Protein AF-A0A815CES8-F1 (afdb_monomer_lite)

Organism: Adineta ricciae (NCBI:txid249248)

Radius of gyration: 23.97 Å; chains: 1; bounding box: 78×48×64 Å

Secondary structure (DSSP, 8-state):
-HHHHHHHHHHHHHHHHHH------EE-HHHHHT-GGGTEEEETTEEEE-TT----TT-SHHHHHTTTEE-HHHHHHH---TTHIIIIITTTTEEEEE---TTS---------------------HHHHHHHHHHHHHHHSTT---HHHHHHHHTT-EEEEEEEETT-HHHHHHHHHHHHHHHHHHHHHHHTT----EEEEEEEES-S--HHHHHHHHHHHHHHHHHHHHHTTPPPPTTSBS-TTSTTB-EEETTEEEEEEEE-TT-SSGGG--SSEEEEEEETHHHHHHHHTT-HHHHHHHHHHHHHHHHSS--TT----TT---GGGSS-PPPPTT---------

Structure (mmCIF, N/CA/C/O backbone):
data_AF-A0A815CES8-F1
#
_entry.id   AF-A0A815CES8-F1
#
loop_
_atom_site.group_PDB
_atom_site.id
_atom_site.type_symbol
_atom_site.label_atom_id
_atom_site.label_alt_id
_atom_site.label_comp_id
_atom_site.label_asym_id
_atom_site.label_entity_id
_atom_site.label_seq_id
_atom_site.pdbx_PDB_ins_code
_atom_site.Cartn_x
_atom_site.Cartn_y
_atom_site.Cartn_z
_atom_site.occupancy
_atom_site.B_iso_or_equiv
_atom_site.auth_seq_id
_atom_site.auth_comp_id
_atom_site.auth_asym_id
_atom_site.auth_atom_id
_atom_site.pdbx_PDB_model_num
ATOM 1 N N . MET A 1 1 ? -53.636 22.481 42.534 1.00 52.25 1 MET A N 1
ATOM 2 C CA . MET A 1 1 ? -52.230 22.950 42.429 1.00 52.25 1 MET A CA 1
ATOM 3 C C . MET A 1 1 ? -51.182 21.876 42.734 1.00 52.25 1 MET A C 1
ATOM 5 O O . MET A 1 1 ? -50.106 21.938 42.162 1.00 52.25 1 MET A O 1
ATOM 9 N N . THR A 1 2 ? -51.460 20.871 43.569 1.00 53.81 2 THR A N 1
ATOM 10 C CA . THR A 1 2 ? -50.477 19.854 43.998 1.00 53.81 2 THR A CA 1
ATOM 11 C C . THR A 1 2 ? -50.085 18.833 42.917 1.00 53.81 2 THR A C 1
ATOM 13 O O . THR A 1 2 ? -48.920 18.463 42.830 1.00 53.81 2 THR A O 1
ATOM 16 N N . SER A 1 3 ? -51.004 18.423 42.036 1.00 58.09 3 SER A N 1
ATOM 17 C CA . SER A 1 3 ? -50.731 17.386 41.018 1.00 58.09 3 SER A CA 1
ATOM 18 C C . SER A 1 3 ? -49.809 17.858 39.873 1.00 58.09 3 SER A C 1
ATOM 20 O O . SER A 1 3 ? -48.927 17.119 39.436 1.00 58.09 3 SER A O 1
ATOM 22 N N . LEU A 1 4 ? -49.919 19.128 39.455 1.00 56.34 4 LEU A N 1
ATOM 23 C CA . LEU A 1 4 ? -49.049 19.715 38.422 1.00 56.34 4 LEU A CA 1
ATOM 24 C C . LEU A 1 4 ? -47.596 19.872 38.907 1.00 56.34 4 LEU A C 1
ATOM 26 O O . LEU A 1 4 ? -46.661 19.670 38.138 1.00 56.34 4 LEU A O 1
ATOM 30 N N . ILE A 1 5 ? -47.409 20.178 40.196 1.00 69.19 5 ILE A N 1
ATOM 31 C CA . ILE A 1 5 ? -46.088 20.313 40.826 1.00 69.19 5 ILE A CA 1
ATOM 32 C C . ILE A 1 5 ? -45.391 18.948 40.908 1.00 69.19 5 ILE A C 1
ATOM 34 O O . ILE A 1 5 ? -44.203 18.853 40.610 1.00 69.19 5 ILE A O 1
ATOM 38 N N . PHE A 1 6 ? -46.118 17.871 41.224 1.00 70.75 6 PHE A N 1
ATOM 39 C CA . PHE A 1 6 ? -45.561 16.513 41.218 1.00 70.75 6 PHE A CA 1
ATOM 40 C C . PHE A 1 6 ? -45.143 16.049 39.818 1.00 70.75 6 PHE A C 1
ATOM 42 O O . PHE A 1 6 ? -44.076 15.448 39.671 1.00 70.75 6 PHE A O 1
ATOM 49 N N . LEU A 1 7 ? -45.932 16.363 38.783 1.00 67.38 7 LEU A N 1
ATOM 50 C CA . LEU A 1 7 ? -45.568 16.047 37.400 1.00 67.38 7 LEU A CA 1
ATOM 51 C C . LEU A 1 7 ? -44.341 16.844 36.942 1.00 67.38 7 LEU A C 1
ATOM 53 O O . LEU A 1 7 ? -43.455 16.274 36.311 1.00 67.38 7 LEU A O 1
ATOM 57 N N . LEU A 1 8 ? -44.253 18.126 37.313 1.00 67.81 8 LEU A N 1
ATOM 58 C CA . LEU A 1 8 ? -43.116 18.988 36.993 1.00 67.81 8 LEU A CA 1
ATOM 59 C C . LEU A 1 8 ? -41.842 18.540 37.724 1.00 67.81 8 LEU A C 1
ATOM 61 O O . LEU A 1 8 ? -40.790 18.460 37.107 1.00 67.81 8 LEU A O 1
ATOM 65 N N . ILE A 1 9 ? -41.929 18.165 39.006 1.00 72.12 9 ILE A N 1
ATOM 66 C CA . ILE A 1 9 ? -40.800 17.617 39.777 1.00 72.12 9 ILE A CA 1
ATOM 67 C C . ILE A 1 9 ? -40.369 16.255 39.225 1.00 72.12 9 ILE A C 1
ATOM 69 O O . ILE A 1 9 ? -39.176 15.975 39.174 1.00 72.12 9 ILE A O 1
ATOM 73 N N . SER A 1 10 ? -41.308 15.412 38.788 1.00 69.50 10 SER A N 1
ATOM 74 C CA . SER A 1 10 ? -41.003 14.132 38.141 1.00 69.50 10 SER A CA 1
ATOM 75 C C . SER A 1 10 ? -40.330 14.338 36.783 1.00 69.50 10 SER A C 1
ATOM 77 O O . SER A 1 10 ? -39.302 13.720 36.517 1.00 69.50 10 SER A O 1
ATOM 79 N N . LEU A 1 11 ? -40.824 15.273 35.960 1.00 65.31 11 LEU A N 1
ATOM 80 C CA . LEU A 1 11 ? -40.187 15.649 34.697 1.00 65.31 11 LEU A CA 1
ATOM 81 C C . LEU A 1 11 ? -38.812 16.271 34.922 1.00 65.31 11 LEU A C 1
ATOM 83 O O . LEU A 1 11 ? -37.890 15.901 34.213 1.00 65.31 11 LEU A O 1
ATOM 87 N N . ILE A 1 12 ? -38.649 17.149 35.915 1.00 68.38 12 ILE A N 1
ATOM 88 C CA . ILE A 1 12 ? -37.364 17.757 36.281 1.00 68.38 12 ILE A CA 1
ATOM 89 C C . ILE A 1 12 ? -36.415 16.696 36.833 1.00 68.38 12 ILE A C 1
ATOM 91 O O . ILE A 1 12 ? -35.261 16.693 36.445 1.00 68.38 12 ILE A O 1
ATOM 95 N N . LYS A 1 13 ? -36.861 15.739 37.656 1.00 62.00 13 LYS A N 1
ATOM 96 C CA . LYS A 1 13 ? -36.031 14.601 38.089 1.00 62.00 13 LYS A CA 1
ATOM 97 C C . LYS A 1 13 ? -35.653 13.697 36.920 1.00 62.00 13 LYS A C 1
ATOM 99 O O . LYS A 1 13 ? -34.528 13.216 36.879 1.00 62.00 13 LYS A O 1
ATOM 104 N N . ARG A 1 14 ? -36.547 13.496 35.949 1.00 53.41 14 ARG A N 1
ATOM 105 C CA . ARG A 1 14 ? -36.292 12.693 34.745 1.00 53.41 14 ARG A CA 1
ATOM 106 C C . ARG A 1 14 ? -35.339 13.413 33.784 1.00 53.41 14 ARG A C 1
ATOM 108 O O . ARG A 1 14 ? -34.382 12.795 33.332 1.00 53.41 14 ARG A O 1
ATOM 115 N N . LEU A 1 15 ? -35.511 14.718 33.576 1.00 49.56 15 LEU A N 1
ATOM 116 C CA . LEU A 1 15 ? -34.594 15.596 32.841 1.00 49.56 15 LEU A CA 1
ATOM 117 C C . LEU A 1 15 ? -33.244 15.719 33.548 1.00 49.56 15 LEU A C 1
ATOM 119 O O . LEU A 1 15 ? -32.225 15.557 32.899 1.00 49.56 15 LEU A O 1
ATOM 123 N N . LEU A 1 16 ? -33.203 15.903 34.868 1.00 47.56 16 LEU A N 1
ATOM 124 C CA . LEU A 1 16 ? -31.967 15.913 35.653 1.00 47.56 16 LEU A CA 1
ATOM 125 C C . LEU A 1 16 ? -31.290 14.539 35.640 1.00 47.56 16 LEU A C 1
ATOM 127 O O . LEU A 1 16 ? -30.077 14.498 35.519 1.00 47.56 16 LEU A O 1
ATOM 131 N N . SER A 1 17 ? -32.032 13.424 35.647 1.00 45.72 17 SER A N 1
ATOM 132 C CA . SER A 1 17 ? -31.463 12.074 35.478 1.00 45.72 17 SER A CA 1
ATOM 133 C C . SER A 1 17 ? -30.914 11.826 34.065 1.00 45.72 17 SER A C 1
ATOM 135 O O . SER A 1 17 ? -29.932 11.106 33.905 1.00 45.72 17 SER A O 1
ATOM 137 N N . GLN A 1 18 ? -31.494 12.468 33.043 1.00 42.81 18 GLN A N 1
ATOM 138 C CA . GLN A 1 18 ? -30.987 12.457 31.666 1.00 42.81 18 GLN A CA 1
ATOM 139 C C . GLN A 1 18 ? -29.822 13.442 31.456 1.00 42.81 18 GLN A C 1
ATOM 141 O O . GLN A 1 18 ? -28.961 13.197 30.617 1.00 42.81 18 GLN A O 1
ATOM 146 N N . ILE A 1 19 ? -29.754 14.526 32.235 1.00 44.00 19 ILE A N 1
ATOM 147 C CA . ILE A 1 19 ? -28.702 15.555 32.185 1.00 44.00 19 ILE A CA 1
ATOM 148 C C . ILE A 1 19 ? -27.513 15.193 33.104 1.00 44.00 19 ILE A C 1
ATOM 150 O O . ILE A 1 19 ? -26.389 15.629 32.850 1.00 44.00 19 ILE A O 1
ATOM 154 N N . SER A 1 20 ? -27.707 14.346 34.125 1.00 41.19 20 SER A N 1
ATOM 155 C CA . SER A 1 20 ? -26.682 13.973 35.113 1.00 41.19 20 SER A CA 1
ATOM 156 C C . SER A 1 20 ? -26.021 12.610 34.891 1.00 41.19 20 SER A C 1
ATOM 158 O O . SER A 1 20 ? -25.268 12.170 35.760 1.00 41.19 20 SER A O 1
ATOM 160 N N . PHE A 1 21 ? -26.193 11.951 33.742 1.00 43.22 21 PHE A N 1
ATOM 161 C CA . PHE A 1 21 ? -25.359 10.792 33.388 1.00 43.22 21 PHE A CA 1
ATOM 162 C C . PHE A 1 21 ? -23.963 11.237 32.905 1.00 43.22 21 PHE A C 1
ATOM 164 O O . PHE A 1 21 ? -23.452 10.813 31.875 1.00 43.22 21 PHE A O 1
ATOM 171 N N . ARG A 1 22 ? -23.318 12.141 33.650 1.00 49.75 22 ARG A N 1
ATOM 172 C CA . ARG A 1 22 ? -21.875 12.379 33.564 1.00 49.75 22 ARG A CA 1
ATOM 173 C C . ARG A 1 22 ? -21.231 11.490 34.614 1.00 49.75 22 ARG A C 1
ATOM 175 O O . ARG A 1 22 ? -20.990 11.931 35.731 1.00 49.75 22 ARG A O 1
ATOM 182 N N . SER A 1 23 ? -21.007 10.225 34.268 1.00 52.31 23 SER A N 1
ATOM 183 C CA . SER A 1 23 ? -20.333 9.289 35.166 1.00 52.31 23 SER A CA 1
ATOM 184 C C . SER A 1 23 ? -18.972 9.850 35.598 1.00 52.31 23 SER A C 1
ATOM 186 O O . SER A 1 23 ? -18.088 10.086 34.773 1.00 52.31 23 SER A O 1
ATOM 188 N N . THR A 1 24 ? -18.823 10.079 36.902 1.00 62.47 24 THR A N 1
ATOM 189 C CA . THR A 1 24 ? -17.591 10.502 37.586 1.00 62.47 24 THR A CA 1
ATOM 190 C C . THR A 1 24 ? -16.732 9.316 38.021 1.00 62.47 24 THR A C 1
ATOM 192 O O . THR A 1 24 ? -15.752 9.493 38.744 1.00 62.47 24 THR A O 1
ATOM 195 N N . ARG A 1 25 ? -17.092 8.095 37.606 1.00 84.31 25 ARG A N 1
ATOM 196 C CA . ARG A 1 25 ? -16.395 6.878 38.013 1.00 84.31 25 ARG A CA 1
ATOM 197 C C . ARG A 1 25 ? -14.951 6.903 37.522 1.00 84.31 25 ARG A C 1
ATOM 199 O O . ARG A 1 25 ? -14.690 7.146 36.345 1.00 84.31 25 ARG A O 1
ATOM 206 N N . ILE A 1 26 ? -14.032 6.634 38.441 1.00 84.69 26 ILE A N 1
ATOM 207 C CA . ILE A 1 26 ? -12.613 6.471 38.147 1.00 84.69 26 ILE A CA 1
ATOM 208 C C . ILE A 1 26 ? -12.326 4.972 38.038 1.00 84.69 26 ILE A C 1
ATOM 210 O O . ILE A 1 26 ? -12.717 4.209 38.919 1.00 84.69 26 ILE A O 1
ATOM 214 N N . PHE A 1 27 ? -11.657 4.572 36.964 1.00 83.75 27 PHE A N 1
ATOM 215 C CA . PHE A 1 27 ? -11.254 3.203 36.667 1.00 83.75 27 PHE A CA 1
ATOM 216 C C . PHE A 1 27 ? -9.736 3.058 36.724 1.00 83.75 27 PHE A C 1
ATOM 218 O O . PHE A 1 27 ? -8.994 4.011 36.464 1.00 83.75 27 PHE A O 1
ATOM 225 N N . THR A 1 28 ? -9.257 1.854 37.012 1.00 80.06 28 THR A N 1
ATOM 226 C CA . THR A 1 28 ? -7.853 1.497 36.757 1.00 80.06 28 THR A CA 1
ATOM 227 C C . THR A 1 28 ? -7.679 0.980 35.326 1.00 80.06 28 THR A C 1
ATOM 229 O O . THR A 1 28 ? -8.641 0.556 34.684 1.00 80.06 28 THR A O 1
ATOM 232 N N . ILE A 1 29 ? -6.445 1.002 34.810 1.00 73.31 29 ILE A N 1
ATOM 233 C CA . ILE A 1 29 ? -6.144 0.415 33.493 1.00 73.31 29 ILE A CA 1
ATOM 234 C C . ILE A 1 29 ? -6.466 -1.088 33.504 1.00 73.31 29 ILE A C 1
ATOM 236 O O . ILE A 1 29 ? -7.121 -1.573 32.585 1.00 73.31 29 ILE A O 1
ATOM 240 N N . ASP A 1 30 ? -6.116 -1.798 34.580 1.00 74.69 30 ASP A N 1
ATOM 241 C CA . ASP A 1 30 ? -6.385 -3.235 34.723 1.00 74.69 30 ASP A CA 1
ATOM 242 C C . ASP A 1 30 ? -7.881 -3.568 34.700 1.00 74.69 30 ASP A C 1
ATOM 244 O O . ASP A 1 30 ? -8.289 -4.584 34.135 1.00 74.69 30 ASP A O 1
ATOM 248 N N . GLU A 1 31 ? -8.719 -2.718 35.299 1.00 80.81 31 GLU A N 1
ATOM 249 C CA . GLU A 1 31 ? -10.174 -2.877 35.249 1.00 80.81 31 GLU A CA 1
ATOM 250 C C . GLU A 1 31 ? -10.700 -2.794 33.820 1.00 80.81 31 GLU A C 1
ATOM 252 O O . GLU A 1 31 ? -11.536 -3.612 33.439 1.00 80.81 31 GLU A O 1
ATOM 257 N N . VAL A 1 32 ? -10.204 -1.844 33.023 1.00 81.19 32 VAL A N 1
ATOM 258 C CA . VAL A 1 32 ? -10.606 -1.707 31.619 1.00 81.19 32 VAL A CA 1
ATOM 259 C C . VAL A 1 32 ? -10.050 -2.860 30.781 1.00 81.19 32 VAL A C 1
ATOM 261 O O . VAL A 1 32 ? -10.787 -3.450 29.995 1.00 81.19 32 VAL A O 1
ATOM 264 N N . MET A 1 33 ? -8.801 -3.273 31.005 1.00 76.25 33 MET A N 1
ATOM 265 C CA . MET A 1 33 ? -8.178 -4.401 30.299 1.00 76.25 33 MET A CA 1
ATOM 266 C C . MET A 1 33 ? -8.901 -5.734 30.515 1.00 76.25 33 MET A C 1
ATOM 268 O O . MET A 1 33 ? -8.923 -6.573 29.614 1.00 76.25 33 MET A O 1
ATOM 272 N N . LYS A 1 34 ? -9.523 -5.940 31.682 1.00 82.25 34 LYS A N 1
ATOM 273 C CA . LYS A 1 34 ? -10.330 -7.137 31.978 1.00 82.25 34 LYS A CA 1
ATOM 274 C C . LYS A 1 34 ? -11.689 -7.148 31.263 1.00 82.25 34 LYS A C 1
ATOM 276 O O . LYS A 1 34 ? -12.357 -8.177 31.254 1.00 82.25 34 LYS A O 1
ATOM 281 N N . ARG A 1 35 ? -12.098 -6.038 30.639 1.00 78.44 35 ARG A N 1
ATOM 282 C CA . ARG A 1 35 ? -13.421 -5.833 30.018 1.00 78.44 35 ARG A CA 1
ATOM 283 C C . ARG A 1 35 ? -13.410 -6.018 28.497 1.00 78.44 35 ARG A C 1
ATOM 285 O O . ARG A 1 35 ? -14.143 -5.341 27.780 1.00 78.44 35 ARG A O 1
ATOM 292 N N . LYS A 1 36 ? -12.609 -6.963 27.990 1.00 64.88 36 LYS A N 1
ATOM 293 C CA . LYS A 1 36 ? -12.456 -7.212 26.542 1.00 64.88 36 LYS A CA 1
ATOM 294 C C . LYS A 1 36 ? -13.789 -7.489 25.832 1.00 64.88 36 LYS A C 1
ATOM 296 O O . LYS A 1 36 ? -14.007 -6.969 24.746 1.00 64.88 36 LYS A O 1
ATOM 301 N N . ASN A 1 37 ? -14.729 -8.179 26.476 1.00 71.88 37 ASN A N 1
ATOM 302 C CA . ASN A 1 37 ? -16.021 -8.520 25.860 1.00 71.88 37 ASN A CA 1
ATOM 303 C C . ASN A 1 37 ? -17.073 -7.399 25.930 1.00 71.88 37 ASN A C 1
ATOM 305 O O . ASN A 1 37 ? -18.098 -7.482 25.261 1.00 71.88 37 ASN A O 1
ATOM 309 N N . ASP A 1 38 ? -16.820 -6.333 26.693 1.00 79.69 38 ASP A N 1
ATOM 310 C CA . ASP A 1 38 ? -17.808 -5.276 26.937 1.00 79.69 38 ASP A CA 1
ATOM 311 C C . ASP A 1 38 ? -17.630 -4.074 25.979 1.00 79.69 38 ASP A C 1
ATOM 313 O O . ASP A 1 38 ? -18.324 -3.064 26.106 1.00 79.69 38 ASP A O 1
ATOM 317 N N . ARG A 1 39 ? -16.704 -4.170 25.005 1.00 86.62 39 ARG A N 1
ATOM 318 C CA . ARG A 1 39 ? -16.284 -3.091 24.081 1.00 86.62 39 ARG A CA 1
ATOM 319 C C . ARG A 1 39 ? -15.895 -1.804 24.816 1.00 86.62 39 ARG A C 1
ATOM 321 O O . ARG A 1 39 ? -16.358 -0.711 24.471 1.00 86.62 39 ARG A O 1
ATOM 328 N N . TRP A 1 40 ? -15.087 -1.938 25.868 1.00 90.44 40 TRP A N 1
ATOM 329 C CA . TRP A 1 40 ? -14.582 -0.791 26.619 1.00 90.44 40 TRP A CA 1
ATOM 330 C C . TRP A 1 40 ? -13.295 -0.272 25.998 1.00 90.44 40 TRP A C 1
ATOM 332 O O . TRP A 1 40 ? -12.395 -1.050 25.718 1.00 90.44 40 TRP A O 1
ATOM 342 N N . VAL A 1 41 ? -13.175 1.035 25.801 1.00 88.50 41 VAL A N 1
ATOM 343 C CA . VAL A 1 41 ? -11.961 1.650 25.239 1.00 88.50 41 VAL A CA 1
ATOM 344 C C . VAL A 1 41 ? -11.602 2.914 26.006 1.00 88.50 41 VAL A C 1
ATOM 346 O O . VAL A 1 41 ? -12.484 3.562 26.574 1.00 88.50 41 VAL A O 1
ATOM 349 N N . ILE A 1 42 ? -10.316 3.264 26.015 1.00 84.62 42 ILE A N 1
ATOM 350 C CA . ILE A 1 42 ? -9.826 4.526 26.582 1.00 84.62 42 ILE A CA 1
ATOM 351 C C . ILE A 1 42 ? -9.465 5.469 25.430 1.00 84.62 42 ILE A C 1
ATOM 353 O O . ILE A 1 42 ? -8.744 5.070 24.514 1.00 84.62 42 ILE A O 1
ATOM 357 N N . ILE A 1 43 ? -9.986 6.699 25.467 1.00 80.75 43 ILE A N 1
ATOM 358 C CA . ILE A 1 43 ? -9.635 7.801 24.553 1.00 80.75 43 ILE A CA 1
ATOM 359 C C . ILE A 1 43 ? -9.514 9.070 25.403 1.00 80.75 43 ILE A C 1
ATOM 361 O O . ILE A 1 43 ? -10.469 9.419 26.096 1.00 80.75 43 ILE A O 1
ATOM 365 N N . ASP A 1 44 ? -8.364 9.744 25.375 1.00 77.56 44 ASP A N 1
ATOM 366 C CA . ASP A 1 44 ? -8.079 10.938 26.198 1.00 77.56 44 ASP A CA 1
ATOM 367 C C . ASP A 1 44 ? -8.376 10.738 27.688 1.00 77.56 44 ASP A C 1
ATOM 369 O O . ASP A 1 44 ? -8.968 11.585 28.361 1.00 77.56 44 ASP A O 1
ATOM 373 N N . ASP A 1 45 ? -7.996 9.574 28.211 1.00 81.69 45 ASP A N 1
ATOM 374 C CA . ASP A 1 45 ? -8.186 9.176 29.610 1.00 81.69 45 ASP A CA 1
ATOM 375 C C . ASP A 1 45 ? -9.645 8.957 30.019 1.00 81.69 45 ASP A C 1
ATOM 377 O O . ASP A 1 45 ? -9.909 8.550 31.151 1.00 81.69 45 ASP A O 1
ATOM 381 N N . ASP A 1 46 ? -10.596 9.189 29.122 1.00 85.94 46 ASP A N 1
ATOM 382 C CA . ASP A 1 46 ? -11.994 8.849 29.307 1.00 85.94 46 ASP A CA 1
ATOM 383 C C . ASP A 1 46 ? -12.235 7.392 28.899 1.00 85.94 46 ASP A C 1
ATOM 385 O O . ASP A 1 46 ? -11.697 6.897 27.909 1.00 85.94 46 ASP A O 1
ATOM 389 N N . VAL A 1 47 ? -13.059 6.696 29.679 1.00 87.69 47 VAL A N 1
ATOM 390 C CA . VAL A 1 47 ? -13.461 5.311 29.423 1.00 87.69 47 VAL A CA 1
ATOM 391 C C . VAL A 1 47 ? -14.830 5.321 28.758 1.00 87.69 47 VAL A C 1
ATOM 393 O O . VAL A 1 47 ? -15.773 5.931 29.275 1.00 87.69 47 VAL A O 1
ATOM 396 N N . TYR A 1 48 ? -14.956 4.616 27.638 1.00 89.00 48 TYR A N 1
ATOM 397 C CA . TYR A 1 48 ? -16.189 4.502 26.861 1.00 89.00 48 TYR A CA 1
ATOM 398 C C . TYR A 1 48 ? -16.636 3.049 26.780 1.00 89.00 48 TYR A C 1
ATOM 400 O O . TYR A 1 48 ? -15.811 2.177 26.545 1.00 89.00 48 TYR A O 1
ATOM 408 N N . CYS A 1 49 ? -17.938 2.800 26.916 1.00 90.06 49 CYS A N 1
ATOM 409 C CA . CYS A 1 49 ? -18.568 1.508 26.655 1.00 90.06 49 CYS A CA 1
ATOM 410 C C . CYS A 1 49 ? -19.315 1.572 25.320 1.00 90.06 49 CYS A C 1
ATOM 412 O O . CYS A 1 49 ? -20.357 2.223 25.206 1.00 90.06 49 CYS A O 1
ATOM 414 N N . LEU A 1 50 ? -18.781 0.897 24.302 1.00 88.31 50 LEU A N 1
ATOM 415 C CA . LEU A 1 50 ? -19.299 0.930 22.930 1.00 88.31 50 LEU A CA 1
ATOM 416 C C . LEU A 1 50 ? -20.219 -0.259 22.610 1.00 88.31 50 LEU A C 1
ATOM 418 O O . LEU A 1 50 ? -20.548 -0.495 21.447 1.00 88.31 50 LEU A O 1
ATOM 422 N N . LEU A 1 51 ? -20.672 -1.002 23.625 1.00 86.12 51 LEU A N 1
ATOM 423 C CA . LEU A 1 51 ? -21.521 -2.184 23.446 1.00 86.12 51 LEU A CA 1
ATOM 424 C C . LEU A 1 51 ? -22.843 -1.860 22.727 1.00 86.12 51 LEU A C 1
ATOM 426 O O . LEU A 1 51 ? -23.308 -2.633 21.898 1.00 86.12 51 LEU A O 1
ATOM 430 N N . SER A 1 52 ? -23.421 -0.683 22.986 1.00 83.31 52 SER A N 1
ATOM 431 C CA . SER A 1 52 ? -24.672 -0.228 22.359 1.00 83.31 52 SER A CA 1
ATOM 432 C C . SER A 1 52 ? -24.491 0.396 20.965 1.00 83.31 52 SER A C 1
ATOM 434 O O . SER A 1 52 ? -25.470 0.838 20.351 1.00 83.31 52 SER A O 1
ATOM 436 N N . MET A 1 53 ? -23.261 0.455 20.440 1.00 83.81 53 MET A N 1
ATOM 437 C CA . MET A 1 53 ? -22.988 0.953 19.092 1.00 83.81 53 MET A CA 1
ATOM 438 C C . MET A 1 53 ? -23.426 -0.080 18.047 1.00 83.81 53 MET A C 1
ATOM 440 O O . MET A 1 53 ? -22.914 -1.196 18.006 1.00 83.81 53 MET A O 1
ATOM 444 N N . LYS A 1 54 ? -24.379 0.308 17.190 1.00 80.94 54 LYS A N 1
ATOM 445 C CA . LYS A 1 54 ? -24.953 -0.575 16.159 1.00 80.94 54 LYS A CA 1
ATOM 446 C C . LYS A 1 54 ? -24.116 -0.663 14.883 1.00 80.94 54 LYS A C 1
ATOM 448 O O . LYS A 1 54 ? -24.163 -1.675 14.201 1.00 80.94 54 LYS A O 1
ATOM 453 N N . THR A 1 55 ? -23.392 0.399 14.541 1.00 75.44 55 THR A N 1
ATOM 454 C CA . THR A 1 55 ? -22.642 0.509 13.284 1.00 75.44 55 THR A CA 1
ATOM 455 C C . THR A 1 55 ? -21.391 1.345 13.495 1.00 75.44 55 THR A C 1
ATOM 457 O O . THR A 1 55 ? -21.442 2.366 14.183 1.00 75.44 55 THR A O 1
ATOM 460 N N . HIS A 1 56 ? -20.298 0.965 12.842 1.00 77.19 56 HIS A N 1
ATOM 461 C CA . HIS A 1 56 ? -19.069 1.745 12.782 1.00 77.19 56 HIS A CA 1
ATOM 462 C C . HIS A 1 56 ? -18.461 1.621 11.379 1.00 77.19 56 HIS A C 1
ATOM 464 O O . HIS A 1 56 ? -18.458 0.539 10.801 1.00 77.19 56 HIS A O 1
ATOM 470 N N . SER A 1 57 ? -17.959 2.728 10.818 1.00 60.97 57 SER A N 1
ATOM 471 C CA . SER A 1 57 ? -17.483 2.784 9.420 1.00 60.97 57 SER A CA 1
ATOM 472 C C . SER A 1 57 ? -16.287 1.870 9.113 1.00 60.97 57 SER A C 1
ATOM 474 O O . SER A 1 57 ? -16.032 1.570 7.952 1.00 60.97 57 SER A O 1
ATOM 476 N N . GLY A 1 58 ? -15.558 1.431 10.144 1.00 61.31 58 GLY A N 1
ATOM 477 C CA . GLY A 1 58 ? -14.490 0.432 10.041 1.00 61.31 58 GLY A CA 1
ATOM 478 C C . GLY A 1 58 ? -14.912 -0.985 10.448 1.00 61.31 58 GLY A C 1
ATOM 479 O O . GLY A 1 58 ? -14.033 -1.793 10.718 1.00 61.31 58 GLY A O 1
ATOM 480 N N . GLY A 1 59 ? -16.217 -1.259 10.567 1.00 70.75 59 GLY A N 1
ATOM 481 C CA . GLY A 1 59 ? -16.756 -2.484 11.171 1.00 70.75 59 GLY A CA 1
ATOM 482 C C . GLY A 1 59 ? -16.848 -2.390 12.698 1.00 70.75 59 GLY A C 1
ATOM 483 O O . GLY A 1 59 ? -16.201 -1.537 13.311 1.00 70.75 59 GLY A O 1
ATOM 484 N N . LEU A 1 60 ? -17.677 -3.229 13.328 1.00 76.62 60 LEU A N 1
ATOM 485 C CA . LEU A 1 60 ? -17.710 -3.353 14.798 1.00 76.62 60 LEU A CA 1
ATOM 486 C C . LEU A 1 60 ? -16.570 -4.244 15.310 1.00 76.62 60 LEU A C 1
ATOM 488 O O . LEU A 1 60 ? -16.089 -4.058 16.423 1.00 76.62 60 LEU A O 1
ATOM 492 N N . ASP A 1 61 ? -16.093 -5.141 14.461 1.00 69.25 61 ASP A N 1
ATOM 493 C CA . ASP A 1 61 ? -15.099 -6.177 14.731 1.00 69.25 61 ASP A CA 1
ATOM 494 C C . ASP A 1 61 ? -13.754 -5.564 15.159 1.00 69.25 61 ASP A C 1
ATOM 496 O O . ASP A 1 61 ? -13.069 -6.072 16.048 1.00 69.25 61 ASP A O 1
ATOM 500 N N . ILE A 1 62 ? -13.394 -4.407 14.587 1.00 72.00 62 ILE A N 1
ATOM 501 C CA . ILE A 1 62 ? -12.218 -3.641 15.018 1.00 72.00 62 ILE A CA 1
ATOM 502 C C . ILE A 1 62 ? -12.376 -3.083 16.436 1.00 72.00 62 ILE A C 1
ATOM 504 O O . ILE A 1 62 ? -11.411 -3.069 17.191 1.00 72.00 62 ILE A O 1
ATOM 508 N N . ILE A 1 63 ? -13.580 -2.652 16.827 1.00 80.00 63 ILE A N 1
ATOM 509 C CA . ILE A 1 63 ? -13.844 -2.144 18.181 1.00 80.00 63 ILE A CA 1
ATOM 510 C C . ILE A 1 63 ? -13.774 -3.294 19.190 1.00 80.00 63 ILE A C 1
ATOM 512 O O . ILE A 1 63 ? -13.235 -3.122 20.279 1.00 80.00 63 ILE A O 1
ATOM 516 N N . GLU A 1 64 ? -14.292 -4.467 18.827 1.00 80.69 64 GLU A N 1
ATOM 517 C CA . GLU A 1 64 ? -14.245 -5.667 19.667 1.00 80.69 64 GLU A CA 1
ATOM 518 C C . GLU A 1 64 ? -12.813 -6.124 19.934 1.00 80.69 64 GLU A C 1
ATOM 520 O O . GLU A 1 64 ? -12.430 -6.308 21.087 1.00 80.69 64 GLU A O 1
ATOM 525 N N . LYS A 1 65 ? -11.995 -6.231 18.887 1.00 76.56 65 LYS A N 1
ATOM 526 C CA . LYS A 1 65 ? -10.584 -6.633 18.999 1.00 76.56 65 LYS A CA 1
ATOM 527 C C . LYS A 1 65 ? -9.728 -5.656 19.790 1.00 76.56 65 LYS A C 1
ATOM 529 O O . LYS A 1 65 ? -8.826 -6.038 20.531 1.00 76.56 65 LYS A O 1
ATOM 534 N N . LEU A 1 66 ? -10.023 -4.371 19.647 1.00 81.19 66 LEU A N 1
ATOM 535 C CA . LEU A 1 66 ? -9.297 -3.309 20.329 1.00 81.19 66 LEU A CA 1
ATOM 536 C C . LEU A 1 66 ? -9.845 -3.002 21.732 1.00 81.19 66 LEU A C 1
ATOM 538 O O . LEU A 1 66 ? -9.325 -2.119 22.415 1.00 81.19 66 LEU A O 1
ATOM 542 N N . SER A 1 67 ? -10.867 -3.734 22.177 1.00 86.25 67 SER A N 1
ATOM 543 C CA . SER A 1 67 ? -11.484 -3.581 23.490 1.00 86.25 67 SER A CA 1
ATOM 544 C C . SER A 1 67 ? -10.507 -3.884 24.633 1.00 86.25 67 SER A C 1
ATOM 546 O O . SER A 1 67 ? -9.651 -4.768 24.563 1.00 86.25 67 SER A O 1
ATOM 548 N N . GLY A 1 68 ? -10.647 -3.130 25.716 1.00 81.88 68 GLY A N 1
ATOM 549 C CA . GLY A 1 68 ? -9.795 -3.155 26.897 1.00 81.88 68 GLY A CA 1
ATOM 550 C C . GLY A 1 68 ? -8.481 -2.382 26.753 1.00 81.88 68 GLY A C 1
ATOM 551 O O . GLY A 1 68 ? -7.589 -2.574 27.573 1.00 81.88 68 GLY A O 1
ATOM 552 N N . ARG A 1 69 ? -8.320 -1.535 25.729 1.00 80.06 69 ARG A N 1
ATOM 553 C CA . ARG A 1 69 ? -7.055 -0.833 25.439 1.00 80.06 69 ARG A CA 1
ATOM 554 C C . ARG A 1 69 ? -7.213 0.689 25.426 1.00 80.06 69 ARG A C 1
ATOM 556 O O . ARG A 1 69 ? -8.318 1.218 25.282 1.00 80.06 69 ARG A O 1
ATOM 563 N N . ASP A 1 70 ? -6.080 1.381 25.544 1.00 78.88 70 ASP A N 1
ATOM 564 C CA . ASP A 1 70 ? -5.971 2.803 25.213 1.00 78.88 70 ASP A CA 1
ATOM 565 C C . ASP A 1 70 ? -5.766 2.966 23.713 1.00 78.88 70 ASP A C 1
ATOM 567 O O . ASP A 1 70 ? -4.771 2.515 23.145 1.00 78.88 70 ASP A O 1
ATOM 571 N N . LEU A 1 71 ? -6.768 3.560 23.073 1.00 80.50 71 LEU A N 1
ATOM 572 C CA . LEU A 1 71 ? -6.829 3.752 21.636 1.00 80.50 71 LEU A CA 1
ATOM 573 C C . LEU A 1 71 ? -6.637 5.208 21.257 1.00 80.50 71 LEU A C 1
ATOM 575 O O . LEU A 1 71 ? -6.825 5.515 20.090 1.00 80.50 71 LEU A O 1
ATOM 579 N N . THR A 1 72 ? -6.265 6.094 22.184 1.00 74.38 72 THR A N 1
ATOM 580 C CA . THR A 1 72 ? -6.183 7.539 21.928 1.00 74.38 72 THR A CA 1
ATOM 581 C C . THR A 1 72 ? -5.410 7.831 20.638 1.00 74.38 72 THR A C 1
ATOM 583 O O . THR A 1 72 ? -5.928 8.497 19.743 1.00 74.38 72 THR A O 1
ATOM 586 N N . GLN A 1 73 ? -4.229 7.222 20.478 1.00 66.62 73 GLN A N 1
ATOM 587 C CA . GLN A 1 73 ? -3.406 7.409 19.285 1.00 66.62 73 GLN A CA 1
ATOM 588 C C . GLN A 1 73 ? -4.103 6.952 17.995 1.00 66.62 73 GLN A C 1
ATOM 590 O O . GLN A 1 73 ? -4.329 7.754 17.089 1.00 66.62 73 GLN A O 1
ATOM 595 N N . LEU A 1 74 ? -4.505 5.682 17.937 1.00 66.88 74 LEU A N 1
ATOM 596 C CA . LEU A 1 74 ? -5.155 5.094 16.763 1.00 66.88 74 LEU A CA 1
ATOM 597 C C . LEU A 1 74 ? -6.507 5.760 16.449 1.00 66.88 74 LEU A C 1
ATOM 599 O O . LEU A 1 74 ? -6.881 5.940 15.290 1.00 66.88 74 LEU A O 1
ATOM 603 N N . PHE A 1 75 ? -7.248 6.151 17.484 1.00 76.00 75 PHE A N 1
ATOM 604 C CA . PHE A 1 75 ? -8.528 6.828 17.373 1.00 76.00 75 PHE A CA 1
ATOM 605 C C . PHE A 1 75 ? -8.360 8.131 16.604 1.00 76.00 75 PHE A C 1
ATOM 607 O O . PHE A 1 75 ? -9.057 8.340 15.610 1.00 76.00 75 PHE A O 1
ATOM 614 N N . TYR A 1 76 ? -7.405 8.964 17.013 1.00 71.62 76 TYR A N 1
ATOM 615 C CA . TYR A 1 76 ? -7.152 10.229 16.343 1.00 71.62 76 TYR A CA 1
ATOM 616 C C . TYR A 1 76 ? -6.485 10.079 14.991 1.00 71.62 76 TYR A C 1
ATOM 618 O O . TYR A 1 76 ? -6.618 10.998 14.191 1.00 71.62 76 TYR A O 1
ATOM 626 N N . GLU A 1 77 ? -5.827 8.956 14.693 1.00 65.56 77 GLU A N 1
ATOM 627 C CA . GLU A 1 77 ? -5.366 8.633 13.339 1.00 65.56 77 GLU A CA 1
ATOM 628 C C . GLU A 1 77 ? -6.530 8.371 12.374 1.00 65.56 77 GLU A C 1
ATOM 630 O O . GLU A 1 77 ? -6.476 8.776 11.210 1.00 65.56 77 GLU A O 1
ATOM 635 N N . ILE A 1 78 ? -7.619 7.778 12.860 1.00 67.25 78 ILE A N 1
ATOM 636 C CA . ILE A 1 78 ? -8.785 7.419 12.044 1.00 67.25 78 ILE A CA 1
ATOM 637 C C . ILE A 1 78 ? -9.835 8.548 12.002 1.00 67.25 78 ILE A C 1
ATOM 639 O O . ILE A 1 78 ? -10.467 8.768 10.963 1.00 67.25 78 ILE A O 1
ATOM 643 N N . HIS A 1 79 ? -10.034 9.267 13.112 1.00 68.50 79 HIS A N 1
ATOM 644 C CA . HIS A 1 79 ? -11.123 10.229 13.304 1.00 68.50 79 HIS A CA 1
ATOM 645 C C . HIS A 1 79 ? -10.594 11.669 13.276 1.00 68.50 79 HIS A C 1
ATOM 647 O O . HIS A 1 79 ? -10.050 12.177 14.249 1.00 68.50 79 HIS A O 1
ATOM 653 N N . LEU A 1 80 ? -10.774 12.334 12.130 1.00 60.75 80 LEU A N 1
ATOM 654 C CA . LEU A 1 80 ? -10.176 13.644 11.823 1.00 60.75 80 LEU A CA 1
ATOM 655 C C . LEU A 1 80 ? -10.824 14.837 12.536 1.00 60.75 80 LEU A C 1
ATOM 657 O O . LEU A 1 80 ? -10.240 15.915 12.565 1.00 60.75 80 LEU A O 1
ATOM 661 N N . LYS A 1 81 ? -12.055 14.689 13.039 1.00 64.75 81 LYS A N 1
ATOM 662 C CA . LYS A 1 81 ? -12.802 15.804 13.632 1.00 64.75 81 LYS A CA 1
ATOM 663 C C . LYS A 1 81 ? -12.403 15.964 15.107 1.00 64.75 81 LYS A C 1
ATOM 665 O O . LYS A 1 81 ? -12.691 15.044 15.874 1.00 64.75 81 LYS A O 1
ATOM 670 N N . PRO A 1 82 ? -11.830 17.110 15.527 1.00 53.19 82 PRO A N 1
ATOM 671 C CA . PRO A 1 82 ? -11.408 17.331 16.916 1.00 53.19 82 PRO A CA 1
ATOM 672 C C . PRO A 1 82 ? -12.557 17.160 17.916 1.00 53.19 82 PRO A C 1
ATOM 674 O O . PRO A 1 82 ? -12.391 16.576 18.981 1.00 53.19 82 PRO A O 1
ATOM 677 N N . ASP A 1 83 ? -13.759 17.594 17.531 1.00 65.81 83 ASP A N 1
ATOM 678 C CA . ASP A 1 83 ? -14.959 17.486 18.358 1.00 65.81 83 ASP A CA 1
ATOM 679 C C . ASP A 1 83 ? -15.666 16.126 18.251 1.00 65.81 83 ASP A C 1
ATOM 681 O O . ASP A 1 83 ? -16.676 15.922 18.924 1.00 65.81 83 ASP A O 1
ATOM 685 N N . PHE A 1 84 ? -15.160 15.159 17.468 1.00 71.31 84 PHE A N 1
ATOM 686 C CA . PHE A 1 84 ? -15.835 13.866 17.285 1.00 71.31 84 PHE A CA 1
ATOM 687 C C . PHE A 1 84 ? -16.104 13.185 18.622 1.00 71.31 84 PHE A C 1
ATOM 689 O O . PHE A 1 84 ? -17.218 12.720 18.867 1.00 71.31 84 PHE A O 1
ATOM 696 N N . VAL A 1 85 ? -15.100 13.159 19.503 1.00 68.50 85 VAL A N 1
ATOM 697 C CA . VAL A 1 85 ? -15.230 12.576 20.840 1.00 68.50 85 VAL A CA 1
ATOM 698 C C . VAL A 1 85 ? -16.346 13.278 21.606 1.00 68.50 85 VAL A C 1
ATOM 700 O O . VAL A 1 85 ? -17.254 12.633 22.122 1.00 68.50 85 VAL A O 1
ATOM 703 N N . LYS A 1 86 ? -16.352 14.610 21.611 1.00 63.66 86 LYS A N 1
ATOM 704 C CA . LYS A 1 86 ? -17.350 15.420 22.314 1.00 63.66 86 LYS A CA 1
ATOM 705 C C . LYS A 1 86 ? -18.769 15.233 21.769 1.00 63.66 86 LYS A C 1
ATOM 707 O O . LYS A 1 86 ? -19.717 15.134 22.551 1.00 63.66 86 LYS A O 1
ATOM 712 N N . GLU A 1 87 ? -18.914 15.189 20.453 1.00 72.62 87 GLU A N 1
ATOM 713 C CA . GLU A 1 87 ? -20.199 15.141 19.757 1.00 72.62 87 GLU A CA 1
ATOM 714 C C . GLU A 1 87 ? -20.804 13.735 19.722 1.00 72.62 87 GLU A C 1
ATOM 716 O O . GLU A 1 87 ? -22.006 13.582 19.943 1.00 72.62 87 GLU A O 1
ATOM 721 N N . HIS A 1 88 ? -19.982 12.709 19.484 1.00 75.50 88 HIS A N 1
ATOM 722 C CA . HIS A 1 88 ? -20.446 11.357 19.156 1.00 75.50 88 HIS A CA 1
ATOM 723 C C . HIS A 1 88 ? -20.176 10.336 20.264 1.00 75.50 88 HIS A C 1
ATOM 725 O O . HIS A 1 88 ? -20.941 9.379 20.402 1.00 75.50 88 HIS A O 1
ATOM 731 N N . LEU A 1 89 ? -19.120 10.524 21.066 1.00 76.25 89 LEU A N 1
ATOM 732 C CA . LEU A 1 89 ? -18.726 9.568 22.104 1.00 76.25 89 LEU A CA 1
ATOM 733 C C . LEU A 1 89 ? -19.164 10.007 23.506 1.00 76.25 89 LEU A C 1
ATOM 735 O O . LEU A 1 89 ? -19.892 9.282 24.186 1.00 76.25 89 LEU A O 1
ATOM 739 N N . ASN A 1 90 ? -18.799 11.221 23.916 1.00 77.69 90 ASN A N 1
ATOM 740 C CA . ASN A 1 90 ? -18.974 11.742 25.272 1.00 77.69 90 ASN A CA 1
ATOM 741 C C . ASN A 1 90 ? -20.419 11.761 25.744 1.00 77.69 90 ASN A C 1
ATOM 743 O O . ASN A 1 90 ? -20.691 11.471 26.906 1.00 77.69 90 ASN A O 1
ATOM 747 N N . ARG A 1 91 ? -21.351 12.107 24.855 1.00 75.81 91 ARG A N 1
ATOM 748 C CA . ARG A 1 91 ? -22.769 12.203 25.212 1.00 75.81 91 ARG A CA 1
ATOM 749 C C . ARG A 1 91 ? -23.446 10.848 25.375 1.00 75.81 91 ARG A C 1
ATOM 751 O O . ARG A 1 91 ? -24.460 10.779 26.056 1.00 75.81 91 ARG A O 1
ATOM 758 N N . LYS A 1 92 ? -22.933 9.802 24.723 1.00 80.56 92 LYS A N 1
ATOM 759 C CA . LYS A 1 92 ? -23.679 8.552 24.536 1.00 80.56 92 LYS A CA 1
ATOM 760 C C . LYS A 1 92 ? -23.013 7.326 25.148 1.00 80.56 92 LYS A C 1
ATOM 762 O O . LYS A 1 92 ? -23.718 6.436 25.607 1.00 80.56 92 LYS A O 1
ATOM 767 N N . TYR A 1 93 ? -21.685 7.276 25.149 1.00 87.81 93 TYR A N 1
ATOM 768 C CA . TYR A 1 93 ? -20.947 6.055 25.473 1.00 87.81 93 TYR A CA 1
ATOM 769 C C . TYR A 1 93 ? -19.940 6.222 26.613 1.00 87.81 93 TYR A C 1
ATOM 771 O O . TYR A 1 93 ? -19.387 5.230 27.078 1.00 87.81 93 TYR A O 1
ATOM 779 N N . ARG A 1 94 ? -19.676 7.448 27.076 1.00 89.12 94 ARG A N 1
ATOM 780 C CA . ARG A 1 94 ? -18.707 7.694 28.150 1.00 89.12 94 ARG A CA 1
ATOM 781 C C . ARG A 1 94 ? -19.217 7.160 29.487 1.00 89.12 94 ARG A C 1
ATOM 783 O O . ARG A 1 94 ? -20.305 7.516 29.933 1.00 89.12 94 ARG A O 1
ATOM 790 N N . ILE A 1 95 ? -18.393 6.352 30.146 1.00 89.31 95 ILE A N 1
ATOM 791 C CA . ILE A 1 95 ? -18.705 5.697 31.421 1.00 89.31 95 ILE A CA 1
ATOM 792 C C . ILE A 1 95 ? -17.768 6.091 32.566 1.00 89.31 95 ILE A C 1
ATOM 794 O O . ILE A 1 95 ? -18.050 5.711 33.700 1.00 89.31 95 ILE A O 1
ATOM 798 N N . GLY A 1 96 ? -16.697 6.854 32.329 1.00 88.12 96 GLY A N 1
ATOM 799 C CA . GLY A 1 96 ? -15.853 7.407 33.398 1.00 88.12 96 GLY A CA 1
ATOM 800 C C . GLY A 1 96 ? -14.474 7.859 32.922 1.00 88.12 96 GLY A C 1
ATOM 801 O O . GLY A 1 96 ? -14.315 8.171 31.745 1.00 88.12 96 GLY A O 1
ATOM 802 N N . LYS A 1 97 ? -13.493 7.898 33.832 1.00 87.38 97 LYS A N 1
ATOM 803 C CA . LYS A 1 97 ? -12.092 8.294 33.584 1.00 87.38 97 LYS A CA 1
ATOM 804 C C . LYS A 1 97 ? -11.092 7.292 3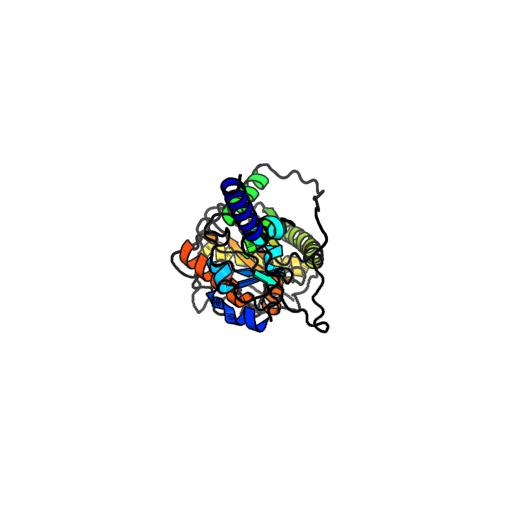4.149 1.00 87.38 97 LYS A C 1
ATOM 806 O O . LYS A 1 97 ? -11.385 6.629 35.134 1.00 87.38 97 LYS A O 1
ATOM 811 N N . ILE A 1 98 ? -9.894 7.221 33.585 1.00 84.31 98 ILE A N 1
ATOM 812 C CA . ILE A 1 98 ? -8.769 6.466 34.144 1.00 84.31 98 ILE A CA 1
ATOM 813 C C . ILE A 1 98 ? -8.125 7.239 35.300 1.00 84.31 98 ILE A C 1
ATOM 815 O O . ILE A 1 98 ? -7.950 8.458 35.244 1.00 84.31 98 ILE A O 1
ATOM 819 N N . ARG A 1 99 ? -7.718 6.519 36.349 1.00 76.38 99 ARG A N 1
ATOM 820 C CA . ARG A 1 99 ? -6.867 7.045 37.420 1.00 76.38 99 ARG A CA 1
ATOM 821 C C . ARG A 1 99 ? -5.468 7.330 36.868 1.00 76.38 99 ARG A C 1
ATOM 823 O O . ARG A 1 99 ? -4.737 6.404 36.526 1.00 76.38 99 ARG A O 1
ATOM 830 N N . LEU A 1 100 ? -5.081 8.601 36.800 1.00 60.06 100 LEU A N 1
ATOM 831 C CA . LEU A 1 100 ? -3.723 8.996 36.421 1.00 60.06 100 LEU A CA 1
ATOM 832 C C . LEU A 1 100 ? -2.738 8.628 37.540 1.00 60.06 100 LEU A C 1
ATOM 834 O O . LEU A 1 100 ? -2.931 9.016 38.692 1.00 60.06 100 LEU A O 1
ATOM 838 N N . ASN A 1 101 ? -1.684 7.881 37.205 1.00 51.91 101 ASN A N 1
ATOM 839 C CA . ASN A 1 101 ? -0.532 7.704 38.084 1.00 51.91 101 ASN A CA 1
ATOM 840 C C . ASN A 1 101 ? 0.455 8.851 37.791 1.00 51.91 101 ASN A C 1
ATOM 842 O O . ASN A 1 101 ? 0.921 8.930 36.653 1.00 51.91 101 ASN A O 1
ATOM 846 N N . PRO A 1 102 ? 0.774 9.738 38.753 1.00 44.72 102 PRO A N 1
ATOM 847 C CA . PRO A 1 102 ? 1.606 10.923 38.512 1.00 44.72 102 PRO A CA 1
ATOM 848 C C . PRO A 1 102 ? 3.020 10.617 37.983 1.00 44.72 102 PRO A C 1
ATOM 850 O O . PRO A 1 102 ? 3.640 11.493 37.388 1.00 44.72 102 PRO A O 1
ATOM 853 N N . ASN A 1 103 ? 3.504 9.376 38.123 1.00 39.78 103 ASN A N 1
ATOM 854 C CA . ASN A 1 103 ? 4.805 8.944 37.596 1.00 39.78 103 ASN A CA 1
ATOM 855 C C . ASN A 1 103 ? 4.759 8.411 36.149 1.00 39.78 103 ASN A C 1
ATOM 857 O O . ASN A 1 103 ? 5.805 8.292 35.516 1.00 39.78 103 ASN A O 1
ATOM 861 N N . ASN A 1 104 ? 3.573 8.141 35.591 1.00 43.66 104 ASN A N 1
ATOM 862 C CA . ASN A 1 104 ? 3.419 7.812 34.172 1.00 43.66 104 ASN A CA 1
ATOM 863 C C . ASN A 1 104 ? 3.158 9.102 33.393 1.00 43.66 104 ASN A C 1
ATOM 865 O O . ASN A 1 104 ? 2.008 9.475 33.153 1.00 43.66 104 ASN A O 1
ATOM 869 N N . LYS A 1 105 ? 4.231 9.793 32.988 1.00 35.09 105 LYS A N 1
ATOM 870 C CA . LYS A 1 105 ? 4.133 10.883 32.009 1.00 35.09 105 LYS A CA 1
ATOM 871 C C . LYS A 1 105 ? 3.499 10.328 30.731 1.00 35.09 105 LYS A C 1
ATOM 873 O O . LYS A 1 105 ? 4.142 9.600 29.979 1.00 35.09 105 LYS A O 1
ATOM 878 N N . LYS A 1 106 ? 2.233 10.665 30.484 1.00 39.06 106 LYS A N 1
ATOM 879 C CA . LYS A 1 106 ? 1.613 10.445 29.176 1.00 39.06 106 LYS A CA 1
ATOM 880 C C . LYS A 1 106 ? 2.273 11.387 28.168 1.00 39.06 106 LYS A C 1
ATOM 882 O O . LYS A 1 106 ? 2.484 12.555 28.503 1.00 39.06 106 LYS A O 1
ATOM 887 N N . PRO A 1 107 ? 2.595 10.931 26.948 1.00 34.03 107 PRO A N 1
ATOM 888 C CA . PRO A 1 107 ? 2.935 11.838 25.864 1.00 34.03 107 PRO A CA 1
ATOM 889 C C . PRO A 1 107 ? 1.737 12.766 25.624 1.00 34.03 107 PRO A C 1
ATOM 891 O O . PRO A 1 107 ? 0.686 12.335 25.158 1.00 34.03 107 PRO A O 1
ATOM 894 N N . SER A 1 108 ? 1.873 14.032 26.012 1.00 31.92 108 SER A N 1
ATOM 895 C CA . SER A 1 108 ? 0.899 15.088 25.729 1.00 31.92 108 SER A CA 1
ATOM 896 C C . SER A 1 108 ? 0.913 15.350 24.227 1.00 31.92 108 SER A C 1
ATOM 898 O O . SER A 1 108 ? 1.777 16.082 23.750 1.00 31.92 108 SER A O 1
ATOM 900 N N . PHE A 1 109 ? 0.005 14.728 23.475 1.00 39.31 109 PHE A N 1
ATOM 901 C CA . PHE A 1 109 ? 0.117 14.698 22.016 1.00 39.31 109 PHE A CA 1
ATOM 902 C C . PHE A 1 109 ? -1.153 15.064 21.255 1.00 39.31 109 PHE A C 1
ATOM 904 O O . PHE A 1 109 ? -1.386 14.533 20.180 1.00 39.31 109 PHE A O 1
ATOM 911 N N . TYR A 1 110 ? -1.957 16.004 21.750 1.00 32.72 110 TYR A N 1
ATOM 912 C CA . TYR A 1 110 ? -3.092 16.507 20.972 1.00 32.72 110 TYR A CA 1
ATOM 913 C C . TYR A 1 110 ? -3.290 17.999 21.171 1.00 32.72 110 TYR A C 1
ATOM 915 O O . TYR A 1 110 ? -4.033 18.412 22.050 1.00 32.72 110 TYR A O 1
ATOM 923 N N . LEU A 1 111 ? -2.606 18.793 20.340 1.00 27.17 111 LEU A N 1
ATOM 924 C CA . LEU A 1 111 ? -3.046 20.111 19.865 1.00 27.17 111 LEU A CA 1
ATOM 925 C C . LEU A 1 111 ? -2.002 20.679 18.898 1.00 27.17 111 LEU A C 1
ATOM 927 O O . LEU A 1 111 ? -1.076 21.359 19.330 1.00 27.17 111 LEU A O 1
ATOM 931 N N . LYS A 1 112 ? -2.171 20.380 17.602 1.00 28.81 112 LYS A N 1
ATOM 932 C CA . LYS A 1 112 ? -1.851 21.228 16.432 1.00 28.81 112 LYS A CA 1
ATOM 933 C C . LYS A 1 112 ? -1.647 20.353 15.195 1.00 28.81 112 LYS A C 1
ATOM 935 O O . LYS A 1 112 ? -0.673 19.621 15.116 1.00 28.81 112 LYS A O 1
ATOM 940 N N . ASN A 1 113 ? -2.549 20.453 14.222 1.00 30.00 113 ASN A N 1
ATOM 941 C CA . ASN A 1 113 ? -2.239 21.099 12.943 1.00 30.00 113 ASN A CA 1
ATOM 942 C C . ASN A 1 113 ? -3.347 20.844 11.918 1.00 30.00 113 ASN A C 1
ATOM 944 O O . ASN A 1 113 ? -3.745 19.715 11.642 1.00 30.00 113 ASN A O 1
ATOM 948 N N . HIS A 1 114 ? -3.813 21.948 11.343 1.00 29.30 114 HIS A N 1
ATOM 949 C CA . HIS A 1 114 ? -4.588 22.000 10.120 1.00 29.30 114 HIS A CA 1
ATOM 950 C C . HIS A 1 114 ? -3.712 22.677 9.060 1.00 29.30 114 HIS A C 1
ATOM 952 O O . HIS A 1 114 ? -3.059 23.673 9.356 1.00 29.30 114 HIS A O 1
ATOM 958 N N . LEU A 1 115 ? -3.817 22.156 7.834 1.00 27.89 115 LEU A N 1
ATOM 959 C CA . LEU A 1 115 ? -3.424 22.748 6.551 1.00 27.89 115 LEU A CA 1
ATOM 960 C C . LEU A 1 115 ? -1.933 22.697 6.195 1.00 27.89 115 LEU A C 1
ATOM 962 O O . LEU A 1 115 ? -1.131 23.505 6.642 1.00 27.89 115 LEU A O 1
ATOM 966 N N . ILE A 1 116 ? -1.617 21.830 5.230 1.00 30.11 116 ILE A N 1
ATOM 967 C CA . ILE A 1 116 ? -0.591 22.128 4.230 1.00 30.11 116 ILE A CA 1
ATOM 968 C C . ILE A 1 116 ? -1.226 21.914 2.857 1.00 30.11 116 ILE A C 1
ATOM 970 O O . ILE A 1 116 ? -1.489 20.785 2.439 1.00 30.11 116 ILE A O 1
ATOM 974 N N . GLN A 1 117 ? -1.513 23.025 2.179 1.00 29.12 117 GLN A N 1
ATOM 975 C CA . GLN A 1 117 ? -1.746 23.048 0.740 1.00 29.12 117 GLN A CA 1
ATOM 976 C C . GLN A 1 117 ? -0.392 23.010 0.028 1.00 29.12 117 GLN A C 1
ATOM 978 O O . GLN A 1 117 ? 0.559 23.678 0.430 1.00 29.12 117 GLN A O 1
ATOM 983 N N . ARG A 1 118 ? -0.313 22.206 -1.032 1.00 32.50 118 ARG A N 1
ATOM 984 C CA . ARG A 1 118 ? 0.828 22.162 -1.946 1.00 32.50 118 ARG A CA 1
ATOM 985 C C . ARG A 1 118 ? 0.706 23.278 -2.979 1.00 32.50 118 ARG A C 1
ATOM 987 O O . ARG A 1 118 ? -0.310 23.354 -3.658 1.00 32.50 118 ARG A O 1
ATOM 994 N N . ASN A 1 119 ? 1.792 24.023 -3.161 1.00 28.84 119 ASN A N 1
ATOM 995 C CA . ASN A 1 119 ? 2.118 24.705 -4.409 1.00 28.84 119 ASN A CA 1
ATOM 996 C C . ASN A 1 119 ? 3.230 23.914 -5.098 1.00 28.84 119 ASN A C 1
ATOM 998 O O . ASN A 1 119 ? 4.361 23.931 -4.626 1.00 28.84 119 ASN A O 1
ATOM 1002 N N . LEU A 1 120 ? 2.901 23.236 -6.195 1.00 30.45 120 LEU A N 1
ATOM 1003 C CA . LEU A 1 120 ? 3.832 22.840 -7.251 1.00 30.45 120 LEU A CA 1
ATOM 1004 C C . LEU A 1 120 ? 3.018 22.836 -8.551 1.00 30.45 120 LEU A C 1
ATOM 1006 O O . LEU A 1 120 ? 2.144 21.993 -8.737 1.00 30.45 120 LEU A O 1
ATOM 1010 N N . ASN A 1 121 ? 3.274 23.825 -9.407 1.00 29.14 121 ASN A N 1
ATOM 1011 C CA . ASN A 1 121 ? 2.686 23.933 -10.737 1.00 29.14 121 ASN A CA 1
ATOM 1012 C C . ASN A 1 121 ? 3.302 22.863 -11.644 1.00 29.14 121 ASN A C 1
ATOM 1014 O O . ASN A 1 121 ? 4.388 23.044 -12.185 1.00 29.14 121 ASN A O 1
ATOM 1018 N N . PHE A 1 122 ? 2.583 21.760 -11.806 1.00 39.25 122 PHE A N 1
ATOM 1019 C CA . PHE A 1 122 ? 2.600 20.945 -13.013 1.00 39.25 122 PHE A CA 1
ATOM 1020 C C . PHE A 1 122 ? 1.151 20.901 -13.492 1.00 39.25 122 PHE A C 1
ATOM 1022 O O . PHE A 1 122 ? 0.238 20.784 -12.672 1.00 39.25 122 PHE A O 1
ATOM 1029 N N . SER A 1 123 ? 0.914 21.046 -14.791 1.00 41.47 123 SER A N 1
ATOM 1030 C CA . SER A 1 123 ? -0.416 20.855 -15.366 1.00 41.47 123 SER A CA 1
ATOM 1031 C C . SER A 1 123 ? -0.783 19.378 -15.237 1.00 41.47 123 SER A C 1
ATOM 1033 O O . SER A 1 123 ? -0.452 18.580 -16.110 1.00 41.47 123 SER A O 1
ATOM 1035 N N . ILE A 1 124 ? -1.393 19.006 -14.110 1.00 60.66 124 ILE A N 1
ATOM 1036 C CA . ILE A 1 124 ? -1.974 17.680 -13.902 1.00 60.66 124 ILE A CA 1
ATOM 1037 C C . ILE A 1 124 ? -3.015 17.494 -15.003 1.00 60.66 124 ILE A C 1
ATOM 1039 O O . ILE A 1 124 ? -3.920 18.323 -15.141 1.00 60.66 124 ILE A O 1
ATOM 1043 N N . SER A 1 125 ? -2.864 16.450 -15.816 1.00 75.56 125 SER A N 1
ATOM 1044 C CA . SER A 1 125 ? -3.842 16.185 -16.865 1.00 75.56 125 SER A CA 1
ATOM 1045 C C . SER A 1 125 ? -5.189 15.820 -16.229 1.00 75.56 125 SER A C 1
ATOM 1047 O O . SER A 1 125 ? -5.247 15.269 -15.126 1.00 75.56 125 SER A O 1
ATOM 1049 N N . ASN A 1 126 ? -6.299 16.109 -16.914 1.00 82.00 126 ASN A N 1
ATOM 1050 C CA . ASN A 1 126 ? -7.626 15.694 -16.436 1.00 82.00 126 ASN A CA 1
ATOM 1051 C C . ASN A 1 126 ? -7.696 14.175 -16.195 1.00 82.00 126 ASN A C 1
ATOM 1053 O O . ASN A 1 126 ? -8.380 13.727 -15.275 1.00 82.00 126 ASN A O 1
ATOM 1057 N N . GLU A 1 127 ? -6.947 13.399 -16.979 1.00 86.25 127 GLU A N 1
ATOM 1058 C CA . GLU A 1 127 ? -6.859 11.947 -16.854 1.00 86.25 127 GLU A CA 1
ATOM 1059 C C . GLU A 1 127 ? -6.166 11.513 -15.550 1.00 86.25 127 GLU A C 1
ATOM 1061 O O . GLU A 1 127 ? -6.646 10.604 -14.876 1.00 86.25 127 GLU A O 1
ATOM 1066 N N . ASP A 1 128 ? -5.108 12.206 -15.114 1.00 90.75 128 ASP A N 1
ATOM 1067 C CA . ASP A 1 128 ? -4.412 11.881 -13.855 1.00 90.75 128 ASP A CA 1
ATOM 1068 C C . ASP A 1 128 ? -5.300 12.134 -12.637 1.00 90.75 128 ASP A C 1
ATOM 1070 O O . ASP A 1 128 ? -5.346 11.338 -11.694 1.00 90.75 128 ASP A O 1
ATOM 1074 N N . CYS A 1 129 ? -6.039 13.248 -12.669 1.00 88.38 129 CYS A N 1
ATOM 1075 C CA . CYS A 1 129 ? -7.042 13.570 -11.660 1.00 88.38 129 CYS A CA 1
ATOM 1076 C C . CYS A 1 129 ? -8.114 12.479 -11.582 1.00 88.38 129 CYS A C 1
ATOM 1078 O O . CYS A 1 129 ? -8.496 12.083 -10.478 1.00 88.38 129 CYS A O 1
ATOM 1080 N N . GLN A 1 130 ? -8.566 11.977 -12.734 1.00 92.44 130 GLN A N 1
ATOM 1081 C CA . GLN A 1 130 ? -9.544 10.900 -12.800 1.00 92.44 130 GLN A CA 1
ATOM 1082 C C . GLN A 1 130 ? -8.988 9.596 -12.211 1.00 92.44 130 GLN A C 1
ATOM 1084 O O . GLN A 1 130 ? -9.612 9.041 -11.308 1.00 92.44 130 GLN A O 1
ATOM 1089 N N . MET A 1 131 ? -7.799 9.144 -12.627 1.00 94.50 131 MET A N 1
ATOM 1090 C CA . MET A 1 131 ? -7.187 7.913 -12.098 1.00 94.50 131 MET A CA 1
ATOM 1091 C C . MET A 1 131 ? -6.977 7.976 -10.582 1.00 94.50 131 MET A C 1
ATOM 1093 O O . MET A 1 131 ? -7.215 7.003 -9.861 1.00 94.50 131 MET A O 1
ATOM 1097 N N . LYS A 1 132 ? -6.570 9.140 -10.069 1.00 94.94 132 LYS A N 1
ATOM 1098 C CA . LYS A 1 132 ? -6.423 9.362 -8.629 1.00 94.94 132 LYS A CA 1
ATOM 1099 C C . LYS A 1 132 ? -7.753 9.249 -7.889 1.00 94.94 132 LYS A C 1
ATOM 1101 O O . LYS A 1 132 ? -7.791 8.731 -6.771 1.00 94.94 132 LYS A O 1
ATOM 1106 N N . GLU A 1 133 ? -8.831 9.764 -8.469 1.00 93.38 133 GLU A N 1
ATOM 1107 C CA . GLU A 1 133 ? -10.153 9.692 -7.855 1.00 93.38 133 GLU A CA 1
ATOM 1108 C C . GLU A 1 133 ? -10.727 8.271 -7.913 1.00 93.38 133 GLU A C 1
ATOM 1110 O O . GLU A 1 133 ? -11.217 7.783 -6.895 1.00 93.38 133 GLU A O 1
ATOM 1115 N N . GLU A 1 134 ? -10.553 7.556 -9.028 1.00 94.75 134 GLU A N 1
ATOM 1116 C CA . GLU A 1 134 ? -10.872 6.125 -9.143 1.00 94.75 134 GLU A CA 1
ATOM 1117 C C . GLU A 1 134 ? -10.136 5.300 -8.077 1.00 94.75 134 GLU A C 1
ATOM 1119 O O . GLU A 1 134 ? -10.741 4.477 -7.385 1.00 94.75 134 GLU A O 1
ATOM 1124 N N . PHE A 1 135 ? -8.842 5.566 -7.867 1.00 95.19 135 PHE A N 1
ATOM 1125 C CA . PHE A 1 135 ? -8.061 4.899 -6.826 1.00 95.19 135 PHE A CA 1
ATOM 1126 C C . PHE A 1 135 ? -8.619 5.161 -5.422 1.00 95.19 135 PHE A C 1
ATOM 1128 O O . PHE A 1 135 ? -8.762 4.237 -4.618 1.00 95.19 135 PHE A O 1
ATOM 1135 N N . LYS A 1 136 ? -8.974 6.412 -5.104 1.00 92.69 136 LYS A N 1
ATOM 1136 C CA . LYS A 1 136 ? -9.584 6.732 -3.805 1.00 92.69 136 LYS A CA 1
ATOM 1137 C C . LYS A 1 136 ? -10.918 6.021 -3.622 1.00 92.69 136 LYS A C 1
ATOM 1139 O O . LYS A 1 136 ? -11.157 5.481 -2.544 1.00 92.69 136 LYS A O 1
ATOM 1144 N N . GLN A 1 137 ? -11.775 6.017 -4.641 1.00 91.81 137 GLN A N 1
ATOM 1145 C CA . GLN A 1 137 ? -13.068 5.334 -4.592 1.00 91.81 137 GLN A CA 1
ATOM 1146 C C . GLN A 1 137 ? -12.888 3.835 -4.342 1.00 91.81 137 GLN A C 1
ATOM 1148 O O . GLN A 1 137 ? -13.568 3.275 -3.480 1.00 91.81 137 GLN A O 1
ATOM 1153 N N . HIS A 1 138 ? -11.912 3.212 -5.008 1.00 91.31 138 HIS A N 1
ATOM 1154 C CA . HIS A 1 138 ? -11.543 1.815 -4.778 1.00 91.31 138 HIS A CA 1
ATOM 1155 C C . HIS A 1 138 ? -11.171 1.555 -3.311 1.00 91.31 138 HIS A C 1
ATOM 1157 O O . HIS A 1 138 ? -11.760 0.685 -2.663 1.00 91.31 138 HIS A O 1
ATOM 1163 N N . VAL A 1 139 ? -10.267 2.364 -2.744 1.00 89.56 139 VAL A N 1
ATOM 1164 C CA . VAL A 1 139 ? -9.827 2.239 -1.339 1.00 89.56 139 VAL A CA 1
ATOM 1165 C C . VAL A 1 139 ? -10.958 2.528 -0.343 1.00 89.56 139 VAL A C 1
ATOM 1167 O O . VAL A 1 139 ? -11.023 1.905 0.720 1.00 89.56 139 VAL A O 1
ATOM 1170 N N . PHE A 1 140 ? -11.859 3.462 -0.653 1.00 86.31 140 PHE A N 1
ATOM 1171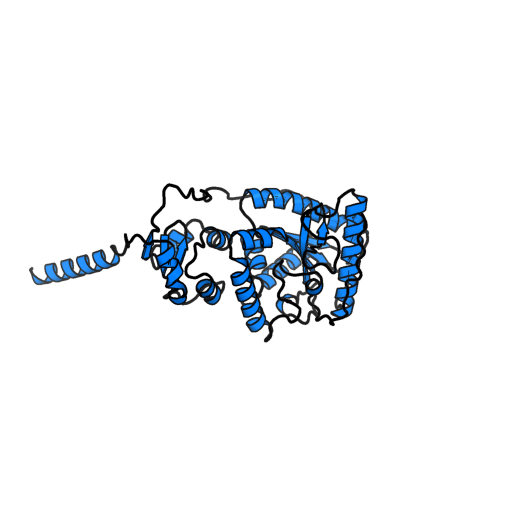 C CA . PHE A 1 140 ? -12.990 3.810 0.212 1.00 86.31 140 PHE A CA 1
ATOM 1172 C C . PHE A 1 140 ? -14.195 2.884 0.082 1.00 86.31 140 PHE A C 1
ATOM 1174 O O . PHE A 1 140 ? -15.125 3.008 0.884 1.00 86.31 140 PHE A O 1
ATOM 1181 N N . SER A 1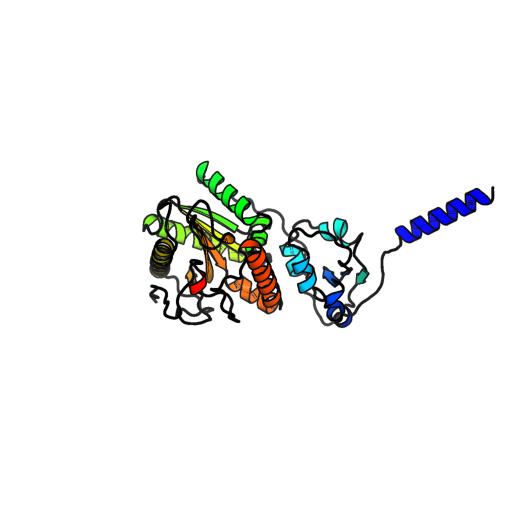 141 ? -14.172 1.933 -0.850 1.00 83.44 141 SER A N 1
ATOM 1182 C CA . SER A 1 141 ? -15.231 0.939 -0.961 1.00 83.44 141 SER A CA 1
ATOM 1183 C C . SER A 1 141 ? -15.424 0.184 0.363 1.00 83.44 141 SER A C 1
ATOM 1185 O O . SER A 1 141 ? -14.489 -0.060 1.145 1.00 83.44 141 SER A O 1
ATOM 1187 N N . THR A 1 142 ? -16.683 -0.154 0.646 1.00 66.19 142 THR A N 1
ATOM 1188 C CA . THR A 1 142 ? -17.137 -0.649 1.954 1.00 66.19 142 THR A CA 1
ATOM 1189 C C . THR A 1 142 ? -16.322 -1.854 2.421 1.00 66.19 142 THR A C 1
ATOM 1191 O O . THR A 1 142 ? -15.943 -1.927 3.588 1.00 66.19 142 THR A O 1
ATOM 1194 N N . ASN A 1 143 ? -15.939 -2.721 1.481 1.00 70.25 143 ASN A N 1
ATOM 1195 C CA . ASN A 1 143 ? -15.274 -3.991 1.756 1.00 70.25 143 ASN A CA 1
ATOM 1196 C C . ASN A 1 143 ? -13.768 -3.984 1.449 1.00 70.25 143 ASN A C 1
ATOM 1198 O O . ASN A 1 143 ? -13.126 -5.023 1.560 1.00 70.25 143 ASN A O 1
ATOM 1202 N N . PHE A 1 144 ? -13.174 -2.836 1.096 1.00 80.62 144 PHE A N 1
ATOM 1203 C CA . PHE A 1 144 ? -11.729 -2.769 0.886 1.00 80.62 144 PHE A CA 1
ATOM 1204 C C . PHE A 1 144 ? -10.977 -3.150 2.180 1.00 80.62 144 PHE A C 1
ATOM 1206 O O . PHE A 1 144 ? -11.218 -2.524 3.226 1.00 80.62 144 PHE A O 1
ATOM 1213 N N . PRO A 1 145 ? -10.073 -4.149 2.136 1.00 78.75 145 PRO A N 1
ATOM 1214 C CA . PRO A 1 145 ? -9.624 -4.839 3.343 1.00 78.75 145 PRO A CA 1
ATOM 1215 C C . PRO A 1 145 ? -8.535 -4.099 4.123 1.00 78.75 145 PRO A C 1
ATOM 1217 O O . PRO A 1 145 ? -8.419 -4.272 5.339 1.00 78.75 145 PRO A O 1
ATOM 1220 N N . CYS A 1 146 ? -7.743 -3.256 3.453 1.00 83.38 146 CYS A N 1
ATOM 1221 C CA . CYS A 1 146 ? -6.596 -2.594 4.067 1.00 83.38 146 CYS A CA 1
ATOM 1222 C C . CYS A 1 146 ? -7.006 -1.297 4.785 1.00 83.38 146 CYS A C 1
ATOM 1224 O O . CYS A 1 146 ? -7.229 -0.250 4.173 1.00 83.38 146 CYS A O 1
ATOM 1226 N N . LEU A 1 147 ? -7.060 -1.368 6.119 1.00 79.19 147 LEU A N 1
ATOM 1227 C CA . LEU A 1 147 ? -7.360 -0.230 6.989 1.00 79.19 147 LEU A CA 1
ATOM 1228 C C . LEU A 1 147 ? -6.319 0.894 6.866 1.00 79.19 147 LEU A C 1
ATOM 1230 O O . LEU A 1 147 ? -6.692 2.065 6.827 1.00 79.19 147 LEU A O 1
ATOM 1234 N N . ASN A 1 148 ? -5.032 0.550 6.762 1.00 83.00 148 ASN A N 1
ATOM 1235 C CA . ASN A 1 148 ? -3.938 1.526 6.718 1.00 83.00 148 ASN A CA 1
ATOM 1236 C C . ASN A 1 148 ? -4.073 2.471 5.516 1.00 83.00 148 ASN A C 1
ATOM 1238 O O . ASN A 1 148 ? -3.922 3.681 5.665 1.00 83.00 148 ASN A O 1
ATOM 1242 N N . ALA A 1 149 ? -4.452 1.938 4.351 1.00 85.62 149 ALA A N 1
ATOM 1243 C CA . ALA A 1 149 ? -4.702 2.745 3.160 1.00 85.62 149 ALA A CA 1
ATOM 1244 C C . ALA A 1 149 ? -5.877 3.716 3.369 1.00 85.62 149 ALA A C 1
ATOM 1246 O O . ALA A 1 149 ? -5.764 4.902 3.063 1.00 85.62 149 ALA A O 1
ATOM 1247 N N . LYS A 1 150 ? -6.984 3.253 3.975 1.00 85.25 150 LYS A N 1
ATOM 1248 C CA . LYS A 1 150 ? -8.124 4.124 4.319 1.00 85.25 150 LYS A CA 1
ATOM 1249 C C . LYS A 1 150 ? -7.695 5.266 5.246 1.00 85.25 150 LYS A C 1
ATOM 1251 O O . LYS A 1 150 ? -8.176 6.388 5.087 1.00 85.25 150 LYS 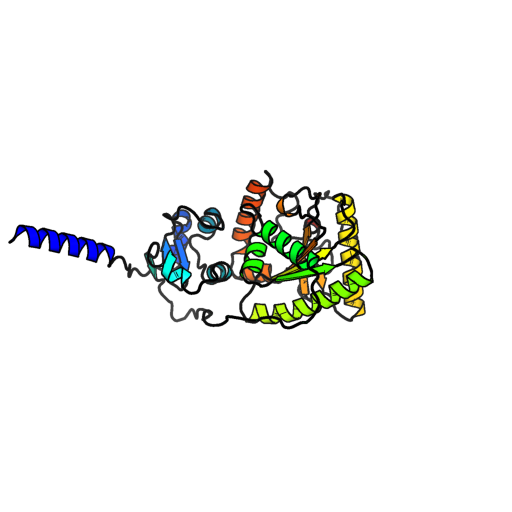A O 1
ATOM 1256 N N . ILE A 1 151 ? -6.799 4.999 6.198 1.00 83.12 151 ILE A N 1
ATOM 1257 C CA . ILE A 1 151 ? -6.272 6.016 7.117 1.00 83.12 151 ILE A CA 1
ATOM 1258 C C . ILE A 1 151 ? -5.381 7.018 6.377 1.00 83.12 151 ILE A C 1
ATOM 1260 O O . ILE A 1 151 ? -5.613 8.222 6.494 1.00 83.12 151 ILE A O 1
ATOM 1264 N N . ALA A 1 152 ? -4.416 6.544 5.584 1.00 85.25 152 ALA A N 1
ATOM 1265 C CA . ALA A 1 152 ? -3.509 7.405 4.827 1.00 85.25 152 ALA A CA 1
ATOM 1266 C C . ALA A 1 152 ? -4.282 8.386 3.925 1.00 85.25 152 ALA A C 1
ATOM 1268 O O . ALA A 1 152 ? -4.017 9.590 3.939 1.00 85.25 152 ALA A O 1
ATOM 1269 N N . LEU A 1 153 ? -5.310 7.899 3.217 1.00 86.38 153 LEU A N 1
ATOM 1270 C CA . LEU A 1 153 ? -6.156 8.732 2.359 1.00 86.38 153 LEU A CA 1
ATOM 1271 C C . LEU A 1 153 ? -7.003 9.725 3.162 1.00 86.38 153 LEU A C 1
ATOM 1273 O O . LEU A 1 153 ? -7.036 10.906 2.816 1.00 86.38 153 LEU A O 1
ATOM 1277 N N . LYS A 1 154 ? -7.645 9.291 4.258 1.00 82.94 154 LYS A N 1
ATOM 1278 C CA . LYS A 1 154 ? -8.412 10.191 5.143 1.00 82.94 154 LYS A CA 1
ATOM 1279 C C . LYS A 1 154 ? -7.547 11.333 5.672 1.00 82.94 154 LYS A C 1
ATOM 1281 O O . LYS A 1 154 ? -7.999 12.472 5.708 1.00 82.94 154 LYS A O 1
ATOM 1286 N N . ARG A 1 155 ? -6.299 11.051 6.055 1.00 77.62 155 ARG A N 1
ATOM 1287 C CA . ARG A 1 155 ? -5.367 12.053 6.598 1.00 77.62 155 ARG A CA 1
ATOM 1288 C C . ARG A 1 155 ? -4.670 12.902 5.535 1.00 77.62 155 ARG A C 1
ATOM 1290 O O . ARG A 1 155 ? -3.837 13.725 5.905 1.00 77.62 155 ARG A O 1
ATOM 1297 N N . ASN A 1 156 ? -4.958 12.699 4.246 1.00 82.06 156 ASN A N 1
ATOM 1298 C CA . ASN A 1 156 ? -4.191 13.288 3.143 1.00 82.06 156 ASN A CA 1
ATOM 1299 C C . ASN A 1 156 ? -2.670 13.029 3.276 1.00 82.06 156 ASN A C 1
ATOM 1301 O O . ASN A 1 156 ? -1.831 13.832 2.865 1.00 82.06 156 ASN A O 1
ATOM 1305 N N . ALA A 1 157 ? -2.323 11.892 3.882 1.00 86.75 157 ALA A N 1
ATOM 1306 C CA . ALA A 1 157 ? -0.967 11.438 4.160 1.00 86.75 157 ALA A CA 1
ATOM 1307 C C . ALA A 1 157 ? -0.468 10.506 3.043 1.00 86.75 157 ALA A C 1
ATOM 1309 O O . ALA A 1 157 ? 0.278 9.558 3.282 1.00 86.75 157 ALA A O 1
ATOM 1310 N N . PHE A 1 158 ? -0.909 10.765 1.812 1.00 92.56 158 PHE A N 1
ATOM 1311 C CA . PHE A 1 158 ? -0.515 10.003 0.641 1.00 92.56 158 PHE A CA 1
ATOM 1312 C C . PHE A 1 158 ? -0.219 10.917 -0.541 1.00 92.56 158 PHE A C 1
ATOM 1314 O O . PHE A 1 158 ? -0.773 12.016 -0.645 1.00 92.56 158 PHE A O 1
ATOM 1321 N N . ASP A 1 159 ? 0.633 10.422 -1.428 1.00 94.25 159 ASP A N 1
ATOM 1322 C CA . ASP A 1 159 ? 0.875 10.993 -2.747 1.00 94.25 159 ASP A CA 1
ATOM 1323 C C . ASP A 1 159 ? 0.461 9.973 -3.809 1.00 94.25 159 ASP A C 1
ATOM 1325 O O . ASP A 1 159 ? 0.468 8.766 -3.565 1.00 94.25 159 ASP A O 1
ATOM 1329 N N . PHE A 1 160 ? 0.038 10.476 -4.964 1.00 96.06 160 PHE A N 1
ATOM 1330 C CA . PHE A 1 160 ? -0.400 9.668 -6.094 1.00 96.06 160 PHE A CA 1
ATOM 1331 C C . PHE A 1 160 ? 0.056 10.379 -7.354 1.00 96.06 160 PHE A C 1
ATOM 1333 O O . PHE A 1 160 ? -0.414 11.495 -7.601 1.00 96.06 160 PHE A O 1
ATOM 1340 N N . ASP A 1 161 ? 0.939 9.731 -8.102 1.00 97.31 161 ASP A N 1
ATOM 1341 C CA . ASP A 1 161 ? 1.456 10.220 -9.373 1.00 97.31 161 ASP A CA 1
ATOM 1342 C C . ASP A 1 161 ? 1.192 9.181 -10.467 1.00 97.31 161 ASP A C 1
ATOM 1344 O O . ASP A 1 161 ? 1.208 7.967 -10.224 1.00 97.31 161 ASP A O 1
ATOM 1348 N N . VAL A 1 162 ? 0.926 9.680 -11.673 1.00 96.81 162 VAL A N 1
ATOM 1349 C CA . VAL A 1 162 ? 0.695 8.868 -12.869 1.00 96.81 162 VAL A CA 1
ATOM 1350 C C . VAL A 1 162 ? 1.919 8.950 -13.770 1.00 96.81 162 VAL A C 1
ATOM 1352 O O . VAL A 1 162 ? 2.504 10.015 -13.954 1.00 96.81 162 VAL A O 1
ATOM 1355 N N . TYR A 1 163 ? 2.283 7.805 -14.327 1.00 96.44 163 TYR A N 1
ATOM 1356 C CA . TYR A 1 163 ? 3.435 7.592 -15.185 1.00 96.44 163 TYR A CA 1
ATOM 1357 C C . TYR A 1 163 ? 3.008 6.946 -16.498 1.00 96.44 163 TYR A C 1
ATOM 1359 O O . TYR A 1 163 ? 1.999 6.241 -16.550 1.00 96.44 163 TYR A O 1
ATOM 1367 N N . ASP A 1 164 ? 3.809 7.117 -17.546 1.00 94.38 164 ASP A N 1
ATOM 1368 C CA . ASP A 1 164 ? 3.470 6.595 -18.868 1.00 94.38 164 ASP A CA 1
ATOM 1369 C C . ASP A 1 164 ? 3.655 5.076 -18.971 1.00 94.38 164 ASP A C 1
ATOM 1371 O O . ASP A 1 164 ? 2.676 4.323 -18.971 1.00 94.38 164 ASP A O 1
ATOM 1375 N N . THR A 1 165 ? 4.902 4.604 -19.064 1.00 95.94 165 THR A N 1
ATOM 1376 C CA . THR A 1 165 ? 5.198 3.195 -19.369 1.00 95.94 165 THR A CA 1
ATOM 1377 C C . THR A 1 165 ? 5.930 2.517 -18.222 1.00 95.94 165 THR A C 1
ATOM 1379 O O . THR A 1 165 ? 7.068 2.868 -17.894 1.00 95.94 165 THR A O 1
ATOM 1382 N N . PHE A 1 166 ? 5.295 1.492 -17.655 1.00 95.38 166 PHE A N 1
ATOM 1383 C CA . PHE A 1 166 ? 5.868 0.634 -16.625 1.00 95.38 166 PHE A CA 1
ATOM 1384 C C . PHE A 1 166 ? 7.173 -0.021 -17.105 1.00 95.38 166 PHE A C 1
ATOM 1386 O O . PHE A 1 166 ? 7.251 -0.511 -18.232 1.00 95.38 166 PHE A O 1
ATOM 1393 N N . CYS A 1 167 ? 8.195 -0.059 -16.248 1.00 95.00 167 CYS A N 1
ATOM 1394 C CA . CYS A 1 167 ? 9.534 -0.588 -16.543 1.00 95.00 167 CYS A CA 1
ATOM 1395 C C . CYS A 1 167 ? 10.350 0.169 -17.617 1.00 95.00 167 CYS A C 1
ATOM 1397 O O . CYS A 1 167 ? 11.321 -0.390 -18.148 1.00 95.00 167 CYS A O 1
ATOM 1399 N N . SER A 1 168 ? 9.983 1.408 -17.969 1.00 95.94 168 SER A N 1
ATOM 1400 C CA . SER A 1 168 ? 10.825 2.275 -18.812 1.00 95.94 168 SER A CA 1
ATOM 1401 C C . SER A 1 168 ? 11.857 3.044 -17.975 1.00 95.94 168 SER A C 1
ATOM 1403 O O . SER A 1 168 ? 11.615 3.353 -16.806 1.00 95.94 168 SER A O 1
ATOM 1405 N N . GLU A 1 169 ? 13.018 3.360 -18.558 1.00 95.56 169 GLU A N 1
ATOM 1406 C CA . GLU A 1 169 ? 14.092 4.090 -17.861 1.00 95.56 169 GLU A CA 1
ATOM 1407 C C . GLU A 1 169 ? 13.641 5.497 -17.438 1.00 95.56 169 GLU A C 1
ATOM 1409 O O . GLU A 1 169 ? 13.820 5.886 -16.285 1.00 95.56 169 GLU A O 1
ATOM 1414 N N . GLU A 1 170 ? 12.972 6.227 -18.336 1.00 94.75 170 GLU A N 1
ATOM 1415 C CA . GLU A 1 170 ? 12.441 7.567 -18.064 1.00 94.75 170 GLU A CA 1
ATOM 1416 C C . GLU A 1 170 ? 11.419 7.562 -16.919 1.00 94.75 170 GLU A C 1
ATOM 1418 O O . GLU A 1 170 ? 11.551 8.330 -15.962 1.00 94.75 170 GLU A O 1
ATOM 1423 N N . THR A 1 171 ? 10.447 6.642 -16.964 1.00 96.31 171 THR A N 1
ATOM 1424 C CA . THR A 1 171 ? 9.461 6.480 -15.884 1.00 96.31 171 THR A CA 1
ATOM 1425 C C . THR A 1 171 ? 10.138 6.105 -14.573 1.00 96.31 171 THR A C 1
ATOM 1427 O O . THR A 1 171 ? 9.797 6.666 -13.536 1.00 96.31 171 THR A O 1
ATOM 1430 N N . THR A 1 172 ? 11.115 5.195 -14.599 1.00 98.06 172 THR A N 1
ATOM 1431 C CA . THR A 1 172 ? 11.829 4.764 -13.389 1.00 98.06 172 THR A CA 1
ATOM 1432 C C . THR A 1 172 ? 12.565 5.926 -12.735 1.00 98.06 172 THR A C 1
ATOM 1434 O O . THR A 1 172 ? 12.461 6.117 -11.524 1.00 98.06 172 THR A O 1
ATOM 1437 N N . LYS A 1 173 ? 13.260 6.744 -13.530 1.00 96.88 173 LYS A N 1
ATOM 1438 C CA . LYS A 1 173 ? 13.966 7.926 -13.036 1.00 96.88 173 LYS A CA 1
ATOM 1439 C C . LYS A 1 173 ? 13.007 8.943 -12.418 1.00 96.88 173 LYS A C 1
ATOM 1441 O O . LYS A 1 173 ? 13.264 9.448 -11.326 1.00 96.88 173 LYS A O 1
ATOM 1446 N N . LEU A 1 174 ? 11.882 9.225 -13.080 1.00 96.62 174 LEU A N 1
ATOM 1447 C CA . LEU A 1 174 ? 10.871 10.143 -12.548 1.00 96.62 174 LEU A CA 1
ATOM 1448 C C . LEU A 1 174 ? 10.197 9.585 -11.281 1.00 96.62 174 LEU A C 1
ATOM 1450 O O . LEU A 1 174 ? 9.940 10.329 -10.332 1.00 96.62 174 LEU A O 1
ATOM 1454 N N . LEU A 1 175 ? 9.940 8.276 -11.242 1.00 98.31 175 LEU A N 1
ATOM 1455 C CA . LEU A 1 175 ? 9.425 7.570 -10.070 1.00 98.31 175 LEU A CA 1
ATOM 1456 C C . LEU A 1 175 ? 10.371 7.701 -8.881 1.00 98.31 175 LEU A C 1
ATOM 1458 O O . LEU A 1 175 ? 9.938 8.113 -7.806 1.00 98.31 175 LEU A O 1
ATOM 1462 N N . TRP A 1 176 ? 11.660 7.437 -9.087 1.00 98.38 176 TRP A N 1
ATOM 1463 C CA . TRP A 1 176 ? 12.679 7.615 -8.059 1.00 98.38 176 TRP A CA 1
ATOM 1464 C C . TRP A 1 176 ? 12.686 9.048 -7.509 1.00 98.38 176 TRP A C 1
ATOM 1466 O O . TRP A 1 176 ? 12.578 9.257 -6.301 1.00 98.38 176 TRP A O 1
ATOM 1476 N N . GLN A 1 177 ? 12.701 10.057 -8.387 1.00 96.50 177 GLN A N 1
ATOM 1477 C CA . GLN A 1 177 ? 12.689 11.466 -7.976 1.00 96.50 177 GLN A CA 1
ATOM 1478 C C . GLN A 1 177 ? 11.463 11.826 -7.124 1.00 96.50 177 GLN A C 1
ATOM 1480 O O . GLN A 1 177 ? 11.581 12.561 -6.139 1.00 96.50 177 GLN A O 1
ATOM 1485 N N . ASN A 1 178 ? 10.278 11.336 -7.489 1.00 97.25 178 ASN A N 1
ATOM 1486 C CA . ASN A 1 178 ? 9.056 11.613 -6.737 1.00 97.25 178 ASN A CA 1
ATOM 1487 C C . ASN A 1 178 ? 8.992 10.832 -5.419 1.00 97.25 178 ASN A C 1
ATOM 1489 O O . ASN A 1 178 ? 8.561 11.400 -4.413 1.00 97.25 178 ASN A O 1
ATOM 1493 N N . LEU A 1 179 ? 9.510 9.602 -5.375 1.00 96.88 179 LEU A N 1
ATOM 1494 C CA . LEU A 1 179 ? 9.695 8.856 -4.129 1.00 96.88 179 LEU A CA 1
ATOM 1495 C C . LEU A 1 179 ? 10.624 9.600 -3.165 1.00 96.88 179 LEU A C 1
ATOM 1497 O O . LEU A 1 179 ? 10.271 9.750 -1.999 1.00 96.88 179 LEU A O 1
ATOM 1501 N N . MET A 1 180 ? 11.741 10.163 -3.635 1.00 95.50 180 MET A N 1
ATOM 1502 C CA . MET A 1 180 ? 12.632 10.968 -2.787 1.00 95.50 180 MET A CA 1
ATOM 1503 C C . MET A 1 180 ? 11.936 12.221 -2.231 1.00 95.50 180 MET A C 1
ATOM 1505 O O . MET A 1 180 ? 12.070 12.548 -1.048 1.00 95.50 180 MET A O 1
ATOM 1509 N N . LYS A 1 181 ? 11.116 12.905 -3.044 1.00 91.88 181 LYS A N 1
ATOM 1510 C CA . LYS A 1 181 ? 10.278 14.023 -2.564 1.00 91.88 181 LYS A CA 1
ATOM 1511 C C . LYS A 1 181 ? 9.275 13.558 -1.506 1.00 91.88 181 LYS A C 1
ATOM 1513 O O . LYS A 1 181 ? 9.086 14.242 -0.497 1.00 91.88 181 LYS A O 1
ATOM 1518 N N . PHE A 1 182 ? 8.637 12.410 -1.721 1.00 92.88 182 PHE A N 1
ATOM 1519 C CA . PHE A 1 182 ? 7.694 11.832 -0.771 1.00 92.88 182 PHE A CA 1
ATOM 1520 C C . PHE A 1 182 ? 8.372 11.428 0.541 1.00 92.88 182 PHE A C 1
ATOM 1522 O O . PHE A 1 182 ? 7.849 11.741 1.603 1.00 92.88 182 PHE A O 1
ATOM 1529 N N . ILE A 1 183 ? 9.551 10.809 0.485 1.00 91.06 183 ILE A N 1
ATOM 1530 C CA . ILE A 1 183 ? 10.375 10.440 1.643 1.00 91.06 183 ILE A CA 1
ATOM 1531 C C . ILE A 1 183 ? 10.668 11.670 2.515 1.00 91.06 183 ILE A C 1
ATOM 1533 O O . ILE A 1 183 ? 10.468 11.636 3.733 1.00 91.06 183 ILE A O 1
ATOM 1537 N N . ASN A 1 184 ? 11.040 12.793 1.897 1.00 87.44 184 ASN A N 1
ATOM 1538 C CA . ASN A 1 184 ? 11.253 14.052 2.614 1.00 87.44 184 ASN A CA 1
ATOM 1539 C C . ASN A 1 184 ? 9.962 14.581 3.260 1.00 87.44 184 ASN A C 1
ATOM 1541 O O . ASN A 1 184 ? 9.959 14.938 4.439 1.00 87.44 184 ASN A O 1
ATOM 1545 N N . LYS A 1 185 ? 8.839 14.573 2.525 1.00 86.75 185 LYS A N 1
ATOM 1546 C CA . LYS A 1 185 ? 7.512 14.930 3.065 1.00 86.75 185 LYS A CA 1
ATOM 1547 C C . LYS A 1 185 ? 7.104 14.012 4.226 1.00 86.75 185 LYS A C 1
ATOM 1549 O O . LYS A 1 185 ? 6.506 14.471 5.196 1.00 86.75 185 LYS A O 1
ATOM 1554 N N . GLN A 1 186 ? 7.413 12.725 4.132 1.00 84.56 186 GLN A N 1
ATOM 1555 C CA . GLN A 1 186 ? 7.072 11.714 5.125 1.00 84.56 186 GLN A CA 1
ATOM 1556 C C . GLN A 1 186 ? 7.770 11.974 6.465 1.00 84.56 186 GLN A C 1
ATOM 1558 O O . GLN A 1 186 ? 7.115 11.825 7.492 1.00 84.56 186 GLN A O 1
ATOM 1563 N N . SER A 1 187 ? 9.032 12.430 6.474 1.00 78.94 187 SER A N 1
ATOM 1564 C CA . SER A 1 187 ? 9.719 12.832 7.719 1.00 78.94 187 SER A CA 1
ATOM 1565 C C . SER A 1 187 ? 8.891 13.850 8.499 1.00 78.94 187 SER A C 1
ATOM 1567 O O . SER A 1 187 ? 8.600 13.662 9.677 1.00 78.94 187 SER A O 1
ATOM 1569 N N . PHE A 1 188 ? 8.429 14.889 7.799 1.00 77.25 188 PHE A N 1
ATOM 1570 C CA . PHE A 1 188 ? 7.610 15.944 8.382 1.00 77.25 188 PHE A CA 1
ATOM 1571 C C . PHE A 1 188 ? 6.250 15.418 8.868 1.00 77.25 188 PHE A C 1
ATOM 1573 O O . PHE A 1 188 ? 5.776 15.784 9.942 1.00 77.25 188 PHE A O 1
ATOM 1580 N N . LEU A 1 189 ? 5.604 14.537 8.097 1.00 76.12 189 LEU A N 1
ATOM 1581 C CA . LEU A 1 189 ? 4.339 13.913 8.497 1.00 76.12 189 LEU A CA 1
ATOM 1582 C C . LEU A 1 189 ? 4.486 13.097 9.791 1.00 76.12 189 LEU A C 1
ATOM 1584 O O . LEU A 1 189 ? 3.610 13.160 10.655 1.00 76.12 189 LEU A O 1
ATOM 1588 N N . TRP A 1 190 ? 5.593 12.375 9.957 1.00 74.50 190 TRP A N 1
ATOM 1589 C CA . TRP A 1 190 ? 5.869 11.588 11.160 1.00 74.50 190 TRP A CA 1
ATOM 1590 C C . TRP A 1 190 ? 6.159 12.432 12.389 1.00 74.50 190 TRP A C 1
ATOM 1592 O O . TRP A 1 190 ? 5.635 12.120 13.456 1.00 74.50 190 TRP A O 1
ATOM 1602 N N . GLU A 1 191 ? 6.894 13.533 12.240 1.00 70.38 191 GLU A N 1
ATOM 1603 C CA . GLU A 1 191 ? 7.064 14.526 13.311 1.00 70.38 191 GLU A CA 1
ATOM 1604 C C . GLU A 1 191 ? 5.716 15.096 13.790 1.00 70.38 191 GLU A C 1
ATOM 1606 O O . GLU A 1 191 ? 5.575 15.502 14.942 1.00 70.38 191 GLU A O 1
ATOM 1611 N N . ASN A 1 192 ? 4.698 15.062 12.926 1.00 65.88 192 ASN A N 1
ATOM 1612 C CA . ASN A 1 192 ? 3.326 15.473 13.215 1.00 65.88 192 ASN A CA 1
ATOM 1613 C C . ASN A 1 192 ? 2.377 14.280 13.482 1.00 65.88 192 ASN A C 1
ATOM 1615 O O . ASN A 1 192 ? 1.161 14.413 13.343 1.00 65.88 192 ASN A O 1
ATOM 1619 N N . ASN A 1 193 ? 2.903 13.113 13.876 1.00 68.75 193 ASN A N 1
ATOM 1620 C CA . ASN A 1 193 ? 2.142 11.907 14.244 1.00 68.75 193 ASN A CA 1
ATOM 1621 C C . ASN A 1 193 ? 1.221 11.326 13.156 1.00 68.75 193 ASN A C 1
ATOM 1623 O O . ASN A 1 193 ? 0.222 10.670 13.459 1.00 68.75 193 ASN A O 1
ATOM 1627 N N . HIS A 1 194 ? 1.531 11.526 11.879 1.00 72.12 194 HIS A N 1
ATOM 1628 C CA . HIS A 1 194 ? 0.841 10.831 10.792 1.00 72.12 194 HIS A CA 1
ATOM 1629 C C . HIS A 1 194 ? 1.569 9.526 10.459 1.00 72.12 194 HIS A C 1
ATOM 1631 O O . HIS A 1 194 ? 2.349 9.490 9.515 1.00 72.12 194 HIS A O 1
ATOM 1637 N N . ILE A 1 195 ? 1.340 8.448 11.218 1.00 76.38 195 ILE A N 1
ATOM 1638 C CA . ILE A 1 195 ? 2.150 7.220 11.092 1.00 76.38 195 ILE A CA 1
ATOM 1639 C C . ILE A 1 195 ? 1.901 6.502 9.758 1.00 76.38 195 ILE A C 1
ATOM 1641 O O . ILE A 1 195 ? 2.837 6.010 9.124 1.00 76.38 195 ILE A O 1
ATOM 1645 N N . PHE A 1 196 ? 0.646 6.467 9.310 1.00 84.06 196 PHE A N 1
ATOM 1646 C CA . PHE A 1 196 ? 0.264 5.818 8.058 1.00 84.06 196 PHE A CA 1
ATOM 1647 C C . PHE A 1 196 ? 0.489 6.748 6.875 1.00 84.06 196 PHE A C 1
ATOM 1649 O O . PHE A 1 196 ? -0.235 7.729 6.690 1.00 84.06 196 PHE A O 1
ATOM 1656 N N . THR A 1 197 ? 1.488 6.408 6.068 1.00 88.94 197 THR A N 1
ATOM 1657 C CA . THR A 1 197 ? 1.843 7.152 4.863 1.00 88.94 197 THR A CA 1
ATOM 1658 C C . THR A 1 197 ? 2.049 6.189 3.703 1.00 88.94 197 THR A C 1
ATOM 1660 O O . THR A 1 197 ? 2.654 5.125 3.864 1.00 88.94 197 THR A O 1
ATOM 1663 N N . THR A 1 198 ? 1.549 6.574 2.533 1.00 93.38 198 THR A N 1
ATOM 1664 C CA . THR A 1 198 ? 1.625 5.751 1.323 1.00 93.38 198 THR A CA 1
ATOM 1665 C C . THR A 1 198 ? 1.972 6.624 0.128 1.00 93.38 198 THR A C 1
ATOM 1667 O O . THR A 1 198 ? 1.393 7.691 -0.056 1.00 93.38 198 THR A O 1
ATOM 1670 N N . TYR A 1 199 ? 2.884 6.160 -0.710 1.00 96.81 199 TYR A N 1
ATOM 1671 C CA . TYR A 1 199 ? 3.088 6.713 -2.041 1.00 96.81 199 TYR A CA 1
ATOM 1672 C C . TYR A 1 199 ? 2.512 5.751 -3.073 1.00 96.81 199 TYR A C 1
ATOM 1674 O O . TYR A 1 199 ? 2.745 4.551 -2.970 1.00 96.81 199 TYR A O 1
ATOM 1682 N N . VAL A 1 200 ? 1.750 6.240 -4.046 1.00 98.19 200 VAL A N 1
ATOM 1683 C CA . VAL A 1 200 ? 1.146 5.397 -5.084 1.00 98.19 200 VAL A CA 1
ATOM 1684 C C . VAL A 1 200 ? 1.654 5.830 -6.451 1.00 98.19 200 VAL A C 1
ATOM 1686 O O . VAL A 1 200 ? 1.416 6.959 -6.875 1.00 98.19 200 VAL A O 1
ATOM 1689 N N . ALA A 1 201 ? 2.324 4.912 -7.140 1.00 98.44 201 ALA A N 1
ATOM 1690 C CA . ALA A 1 201 ? 2.695 5.060 -8.539 1.00 98.44 201 ALA A CA 1
ATOM 1691 C C . ALA A 1 201 ? 1.670 4.328 -9.404 1.00 98.44 201 ALA A C 1
ATOM 1693 O O . ALA A 1 201 ? 1.485 3.124 -9.227 1.00 98.44 201 ALA A O 1
ATOM 1694 N N . CYS A 1 202 ? 1.007 5.032 -10.315 1.00 98.25 202 CYS A N 1
ATOM 1695 C CA . CYS A 1 202 ? 0.055 4.460 -11.267 1.00 98.25 202 CYS A CA 1
ATOM 1696 C C . CYS A 1 202 ? 0.610 4.572 -12.688 1.00 98.25 202 CYS A C 1
ATOM 1698 O O . CYS A 1 202 ? 1.207 5.587 -13.028 1.00 98.25 202 CYS A O 1
ATOM 1700 N N . PHE A 1 203 ? 0.414 3.557 -13.526 1.00 97.19 203 PHE A N 1
ATOM 1701 C CA . PHE A 1 203 ? 1.008 3.494 -14.863 1.00 97.19 203 PHE A CA 1
ATOM 1702 C C . PHE A 1 203 ? -0.078 3.392 -15.934 1.00 97.19 203 PHE A C 1
ATOM 1704 O O . PHE A 1 203 ? -1.018 2.605 -15.795 1.00 97.19 203 PHE A O 1
ATOM 1711 N N . ARG A 1 204 ? 0.052 4.174 -17.013 1.00 95.12 204 ARG A N 1
ATOM 1712 C CA . ARG A 1 204 ? -0.890 4.148 -18.144 1.00 95.12 204 ARG A CA 1
ATOM 1713 C C . ARG A 1 204 ? -0.787 2.852 -18.931 1.00 95.12 204 ARG A C 1
ATOM 1715 O O . ARG A 1 204 ? -1.810 2.325 -19.362 1.00 95.12 204 ARG A O 1
ATOM 1722 N N . THR A 1 205 ? 0.438 2.361 -19.111 1.00 93.44 205 THR A N 1
ATOM 1723 C CA . THR A 1 205 ? 0.750 1.173 -19.910 1.00 93.44 205 THR A CA 1
ATOM 1724 C C . THR A 1 205 ? 1.819 0.299 -19.238 1.00 93.44 205 THR A C 1
ATOM 1726 O O . THR A 1 205 ? 2.623 0.804 -18.449 1.00 93.44 205 THR A O 1
ATOM 1729 N N . PRO A 1 206 ? 1.870 -1.008 -19.550 1.00 94.81 206 PRO A N 1
ATOM 1730 C CA . PRO A 1 206 ? 0.922 -1.746 -20.388 1.00 94.81 206 PRO A CA 1
ATOM 1731 C C . PRO A 1 206 ? -0.430 -1.947 -19.688 1.00 94.81 206 PRO A C 1
ATOM 1733 O O . PRO A 1 206 ? -0.542 -1.855 -18.470 1.00 94.81 206 PRO A O 1
ATOM 1736 N N . GLU A 1 207 ? -1.466 -2.233 -20.467 1.00 90.81 207 GLU A N 1
ATOM 1737 C CA . GLU A 1 207 ? -2.777 -2.624 -19.944 1.00 90.81 207 GLU A CA 1
ATOM 1738 C C . GLU A 1 207 ? -2.941 -4.150 -20.002 1.00 90.81 207 GLU A C 1
ATOM 1740 O O . GLU A 1 207 ? -2.208 -4.836 -20.713 1.00 90.81 207 GLU A O 1
ATOM 1745 N N . ASN A 1 208 ? -3.926 -4.688 -19.275 1.00 85.06 208 ASN A N 1
ATOM 1746 C CA . ASN A 1 208 ? -4.371 -6.085 -19.400 1.00 85.06 208 ASN A CA 1
ATOM 1747 C C . ASN A 1 208 ? -3.283 -7.158 -19.192 1.00 85.06 208 ASN A C 1
ATOM 1749 O O . ASN A 1 208 ? -3.245 -8.162 -19.901 1.00 85.06 208 ASN A O 1
ATOM 1753 N N . LEU A 1 209 ? -2.419 -6.975 -18.193 1.00 91.44 209 LEU A N 1
ATOM 1754 C CA . LEU A 1 209 ? -1.447 -7.998 -17.810 1.00 91.44 209 LEU A CA 1
ATOM 1755 C C . LEU A 1 209 ? -2.087 -9.137 -17.017 1.00 91.44 209 LEU A C 1
ATOM 1757 O O . LEU A 1 209 ? -2.820 -8.875 -16.054 1.00 91.44 209 LEU A O 1
ATOM 1761 N N . SER A 1 210 ? -1.692 -10.370 -17.346 1.00 93.25 210 SER A N 1
ATOM 1762 C CA . SER A 1 210 ? -1.886 -11.514 -16.454 1.00 93.25 210 SER A CA 1
ATOM 1763 C C . SER A 1 210 ? -1.093 -11.332 -15.164 1.00 93.25 210 SER A C 1
ATOM 1765 O O . SER A 1 210 ? -0.118 -10.580 -15.107 1.00 93.25 210 SER A O 1
ATOM 1767 N N . GLU A 1 211 ? -1.509 -12.035 -14.115 1.00 94.31 211 GLU A N 1
ATOM 1768 C CA . GLU A 1 211 ? -0.858 -11.974 -12.804 1.00 94.31 211 GLU A CA 1
ATOM 1769 C C . GLU A 1 211 ? 0.614 -12.432 -12.869 1.00 94.31 211 GLU A C 1
ATOM 1771 O O . GLU A 1 211 ? 1.481 -11.815 -12.253 1.00 94.31 211 GLU A O 1
ATOM 1776 N N . ASP A 1 212 ? 0.922 -13.428 -13.709 1.00 92.88 212 ASP A N 1
ATOM 1777 C CA . ASP A 1 212 ? 2.291 -13.893 -13.966 1.00 92.88 212 ASP A CA 1
ATOM 1778 C C . ASP A 1 212 ? 3.176 -12.815 -14.598 1.00 92.88 212 ASP A C 1
ATOM 1780 O O . ASP A 1 212 ? 4.297 -12.572 -14.147 1.00 92.88 212 ASP A O 1
ATOM 1784 N N . ILE A 1 213 ? 2.670 -12.151 -15.642 1.00 95.25 213 ILE A N 1
ATOM 1785 C CA . ILE A 1 213 ? 3.425 -11.111 -16.345 1.00 95.25 213 ILE A CA 1
ATOM 1786 C C . ILE A 1 213 ? 3.567 -9.870 -15.466 1.00 95.25 213 ILE A C 1
ATOM 1788 O O . ILE A 1 213 ? 4.639 -9.265 -15.435 1.00 95.25 213 ILE A O 1
ATOM 1792 N N . PHE A 1 214 ? 2.520 -9.508 -14.720 1.00 96.69 214 PHE A N 1
ATOM 1793 C CA . PHE A 1 214 ? 2.588 -8.413 -13.760 1.00 96.69 214 PHE A CA 1
ATOM 1794 C C . PHE A 1 214 ? 3.688 -8.645 -12.725 1.00 96.69 214 PHE A C 1
ATOM 1796 O O . PHE A 1 214 ? 4.456 -7.728 -12.458 1.00 96.69 214 PHE A O 1
ATOM 1803 N N . GLU A 1 215 ? 3.817 -9.854 -12.180 1.00 95.44 215 GLU A N 1
ATOM 1804 C CA . GLU A 1 215 ? 4.855 -10.139 -11.194 1.00 95.44 215 GLU A CA 1
ATOM 1805 C C . GLU A 1 215 ? 6.274 -10.014 -11.758 1.00 95.44 215 GLU A C 1
ATOM 1807 O O . GLU A 1 215 ? 7.136 -9.397 -11.128 1.00 95.44 215 GLU A O 1
ATOM 1812 N N . ILE A 1 216 ? 6.515 -10.546 -12.959 1.00 95.31 216 ILE A N 1
ATOM 1813 C CA . ILE A 1 216 ? 7.812 -10.418 -13.635 1.00 95.31 216 ILE A CA 1
ATOM 1814 C C . ILE A 1 216 ? 8.158 -8.937 -13.836 1.00 95.31 216 ILE A C 1
ATOM 1816 O O . ILE A 1 216 ? 9.280 -8.510 -13.549 1.00 95.31 216 ILE A O 1
ATOM 1820 N N . LEU A 1 217 ? 7.194 -8.142 -14.307 1.00 97.06 217 LEU A N 1
ATOM 1821 C CA . LEU A 1 217 ? 7.396 -6.714 -14.537 1.00 97.06 217 LEU A CA 1
ATOM 1822 C C . LEU A 1 217 ? 7.522 -5.923 -13.232 1.00 97.06 217 LEU A C 1
ATOM 1824 O O . LEU A 1 217 ? 8.330 -5.003 -13.168 1.00 97.06 217 LEU A O 1
ATOM 1828 N N . LEU A 1 218 ? 6.807 -6.300 -12.171 1.00 97.88 218 LEU A N 1
ATOM 1829 C CA . LEU A 1 218 ? 6.971 -5.701 -10.850 1.00 97.88 218 LEU A CA 1
ATOM 1830 C C . LEU A 1 218 ? 8.422 -5.837 -10.390 1.00 97.88 218 LEU A C 1
ATOM 1832 O O . LEU A 1 218 ? 9.064 -4.830 -10.109 1.00 97.88 218 LEU A O 1
ATOM 1836 N N . TRP A 1 219 ? 8.972 -7.051 -10.387 1.00 96.88 219 TRP A N 1
ATOM 1837 C CA . TRP A 1 219 ? 10.359 -7.264 -9.970 1.00 96.88 219 TRP A CA 1
ATOM 1838 C C . TRP A 1 219 ? 11.371 -6.585 -10.894 1.00 96.88 219 TRP A C 1
ATOM 1840 O O . TRP A 1 219 ? 12.350 -6.025 -10.403 1.00 96.88 219 TRP A O 1
ATOM 1850 N N . LYS A 1 220 ? 11.103 -6.521 -12.205 1.00 97.50 220 LYS A N 1
ATOM 1851 C CA . LYS A 1 220 ? 11.908 -5.723 -13.142 1.00 97.50 220 LYS A CA 1
ATOM 1852 C C . LYS A 1 220 ? 11.910 -4.235 -12.774 1.00 97.50 220 LYS A C 1
ATOM 1854 O O . LYS A 1 220 ? 12.980 -3.633 -12.713 1.00 97.50 220 LYS A O 1
ATOM 1859 N N . GLN A 1 221 ? 10.744 -3.647 -12.502 1.00 98.44 221 GLN A N 1
ATOM 1860 C CA . GLN A 1 221 ? 10.628 -2.246 -12.095 1.00 98.44 221 GLN A CA 1
ATOM 1861 C C . GLN A 1 221 ? 11.369 -1.982 -10.779 1.00 98.44 221 GLN A C 1
ATOM 1863 O O . GLN A 1 221 ? 12.033 -0.954 -10.653 1.00 98.44 221 GLN A O 1
ATOM 1868 N N . LEU A 1 222 ? 11.276 -2.897 -9.808 1.00 98.00 222 LEU A N 1
ATOM 1869 C CA . LEU A 1 222 ? 11.978 -2.784 -8.526 1.00 98.00 222 LEU A CA 1
ATOM 1870 C C . LEU A 1 222 ? 13.495 -2.896 -8.687 1.00 98.00 222 LEU A C 1
ATOM 1872 O O . LEU A 1 222 ? 14.223 -2.131 -8.060 1.00 98.00 222 LEU A O 1
ATOM 1876 N N . GLN A 1 223 ? 13.974 -3.777 -9.568 1.00 98.00 223 GLN A N 1
ATOM 1877 C CA . GLN A 1 223 ? 15.391 -3.853 -9.916 1.00 98.00 223 GLN A CA 1
ATOM 1878 C C . GLN A 1 223 ? 15.884 -2.538 -10.534 1.00 98.00 223 GLN A C 1
ATOM 1880 O O . GLN A 1 223 ? 16.881 -1.988 -10.076 1.00 98.00 223 GLN A O 1
ATOM 1885 N N . GLN A 1 224 ? 15.171 -1.999 -11.530 1.00 98.25 224 GLN A N 1
ATOM 1886 C CA . GLN A 1 224 ? 15.536 -0.727 -12.168 1.00 98.25 224 GLN A CA 1
ATOM 1887 C C . GLN A 1 224 ? 15.519 0.437 -11.166 1.00 98.25 224 GLN A C 1
ATOM 1889 O O . GLN A 1 224 ? 16.388 1.305 -11.204 1.00 98.25 224 GLN A O 1
ATOM 1894 N N . LEU A 1 225 ? 14.550 0.446 -10.248 1.00 98.31 225 LEU A N 1
ATOM 1895 C CA . LEU A 1 225 ? 14.423 1.482 -9.227 1.00 98.31 225 LEU A CA 1
ATOM 1896 C C . LEU A 1 225 ? 15.551 1.407 -8.184 1.00 98.31 225 LEU A C 1
ATOM 1898 O O . LEU A 1 225 ? 16.087 2.445 -7.809 1.00 98.31 225 LEU A O 1
ATOM 1902 N N . HIS A 1 226 ? 15.951 0.199 -7.769 1.00 98.06 226 HIS A N 1
ATOM 1903 C CA . HIS A 1 226 ? 17.124 -0.021 -6.909 1.00 98.06 226 HIS A CA 1
ATOM 1904 C C . HIS A 1 226 ? 18.418 0.446 -7.583 1.00 98.06 226 HIS A C 1
ATOM 1906 O O . HIS A 1 226 ? 19.260 1.095 -6.970 1.00 98.06 226 HIS A O 1
ATOM 1912 N N . GLU A 1 227 ? 18.576 0.148 -8.871 1.00 98.00 227 GLU A N 1
ATOM 1913 C CA . GLU A 1 227 ? 19.739 0.586 -9.645 1.00 98.00 227 GLU A CA 1
ATOM 1914 C C . GLU A 1 227 ? 19.819 2.107 -9.783 1.00 98.00 227 GLU A C 1
ATOM 1916 O O . GLU A 1 227 ? 20.917 2.659 -9.714 1.00 98.00 227 GLU A O 1
ATOM 1921 N N . GLU A 1 228 ? 18.681 2.782 -9.952 1.00 98.25 228 GLU A N 1
ATOM 1922 C CA . GLU A 1 228 ? 18.617 4.245 -9.943 1.00 98.25 228 GLU A CA 1
ATOM 1923 C C . GLU A 1 228 ? 18.953 4.812 -8.552 1.00 98.25 228 GLU A C 1
ATOM 1925 O O . GLU A 1 228 ? 19.695 5.790 -8.462 1.00 98.25 228 GLU A O 1
ATOM 1930 N N . ASP A 1 229 ? 18.498 4.175 -7.468 1.00 98.00 229 ASP A N 1
ATOM 1931 C CA . ASP A 1 229 ? 18.813 4.583 -6.090 1.00 98.00 229 ASP A CA 1
ATOM 1932 C C . ASP A 1 229 ? 20.325 4.527 -5.813 1.00 98.00 229 ASP A C 1
ATOM 1934 O O . ASP A 1 229 ? 20.930 5.521 -5.399 1.00 98.00 229 ASP A O 1
ATOM 1938 N N . VAL A 1 230 ? 20.964 3.405 -6.162 1.00 97.44 230 VAL A N 1
ATOM 1939 C CA . VAL A 1 230 ? 22.420 3.215 -6.035 1.00 97.44 230 VAL A CA 1
ATOM 1940 C C . VAL A 1 230 ? 23.194 4.184 -6.930 1.00 97.44 230 VAL A C 1
ATOM 1942 O O . VAL A 1 230 ? 24.189 4.766 -6.497 1.00 97.44 230 VAL A O 1
ATOM 1945 N N . ARG A 1 231 ? 22.739 4.415 -8.171 1.00 96.94 231 ARG A N 1
ATOM 1946 C CA . ARG A 1 231 ? 23.368 5.369 -9.105 1.00 96.94 231 ARG A CA 1
ATOM 1947 C C . ARG A 1 231 ? 23.399 6.791 -8.541 1.00 96.94 231 ARG A C 1
ATOM 1949 O O . ARG A 1 231 ? 24.343 7.529 -8.811 1.00 96.94 231 ARG A O 1
ATOM 1956 N N . ASN A 1 232 ? 22.399 7.157 -7.742 1.00 96.94 232 ASN A N 1
ATOM 1957 C CA . ASN A 1 232 ? 22.322 8.444 -7.052 1.00 96.94 232 ASN A CA 1
ATOM 1958 C C . ASN A 1 232 ? 23.007 8.433 -5.668 1.00 96.94 232 ASN A C 1
ATOM 1960 O O . ASN A 1 232 ? 22.867 9.383 -4.898 1.00 96.94 232 ASN A O 1
ATOM 1964 N N . GLY A 1 233 ? 23.780 7.388 -5.354 1.00 95.88 233 GLY A N 1
ATOM 1965 C CA . GLY A 1 233 ? 24.606 7.289 -4.150 1.00 95.88 233 GLY A CA 1
ATOM 1966 C C . GLY A 1 233 ? 23.840 6.940 -2.875 1.00 95.88 233 GLY A C 1
ATOM 1967 O O . GLY A 1 233 ? 24.396 7.079 -1.783 1.00 95.88 233 GLY A O 1
ATOM 1968 N N . MET A 1 234 ? 22.577 6.518 -2.989 1.00 96.50 234 MET A N 1
ATOM 1969 C CA . MET A 1 234 ? 21.790 6.076 -1.841 1.00 96.50 234 MET A CA 1
ATOM 1970 C C . MET A 1 234 ? 22.220 4.674 -1.414 1.00 96.50 234 MET A C 1
ATOM 1972 O O . MET A 1 234 ? 22.636 3.849 -2.229 1.00 96.50 234 MET A O 1
ATOM 1976 N N . LYS A 1 235 ? 22.123 4.403 -0.113 1.00 95.50 235 LYS A N 1
ATOM 1977 C CA . LYS A 1 235 ? 22.443 3.095 0.463 1.00 95.50 235 LYS A CA 1
ATOM 1978 C C . LYS A 1 235 ? 21.172 2.324 0.781 1.00 95.50 235 LYS A C 1
ATOM 1980 O O . LYS A 1 235 ? 20.097 2.892 0.980 1.00 95.50 235 LYS A O 1
ATOM 1985 N N . TRP A 1 236 ? 21.315 1.009 0.914 1.00 95.88 236 TRP A N 1
ATOM 1986 C CA . TRP A 1 236 ? 20.261 0.206 1.517 1.00 95.88 236 TRP A CA 1
ATOM 1987 C C . TRP A 1 236 ? 20.014 0.649 2.966 1.00 95.88 236 TRP A C 1
ATOM 1989 O O . TRP A 1 236 ? 20.952 0.987 3.695 1.00 95.88 236 TRP A O 1
ATOM 1999 N N . SER A 1 237 ? 18.752 0.639 3.392 1.00 93.94 237 SER A N 1
ATOM 2000 C CA . SER A 1 237 ? 18.362 0.993 4.753 1.00 93.94 237 SER A CA 1
ATOM 2001 C C . SER A 1 237 ? 19.078 0.123 5.784 1.00 93.94 237 SER A C 1
ATOM 2003 O O . SER A 1 237 ? 19.078 -1.100 5.687 1.00 93.94 237 SER A O 1
ATOM 2005 N N . LYS A 1 238 ? 19.628 0.737 6.834 1.00 92.81 238 LYS A N 1
ATOM 2006 C CA . LYS A 1 238 ? 20.290 0.000 7.927 1.00 92.81 238 LYS A CA 1
ATOM 2007 C C . LYS A 1 238 ? 19.317 -0.777 8.818 1.00 92.81 238 LYS A C 1
ATOM 2009 O O . LYS A 1 238 ? 19.751 -1.622 9.591 1.00 92.81 238 LYS A O 1
ATOM 2014 N N . ASN A 1 239 ? 18.024 -0.462 8.735 1.00 89.38 239 ASN A N 1
ATOM 2015 C CA . ASN A 1 239 ? 16.992 -1.037 9.597 1.00 89.38 239 ASN A CA 1
ATOM 2016 C C . ASN A 1 239 ? 16.402 -2.342 9.044 1.00 89.38 239 ASN A C 1
ATOM 2018 O O . ASN A 1 239 ? 15.635 -2.992 9.749 1.00 89.38 239 ASN A O 1
ATOM 2022 N N . TYR A 1 240 ? 16.717 -2.701 7.796 1.00 90.50 240 TYR A N 1
ATOM 2023 C CA . TYR A 1 240 ? 16.090 -3.813 7.088 1.00 90.50 240 TYR A CA 1
ATOM 2024 C C . TYR A 1 240 ? 17.129 -4.638 6.341 1.00 90.50 240 TYR A C 1
ATOM 2026 O O . TYR A 1 240 ? 18.120 -4.105 5.839 1.00 90.50 240 TYR A O 1
ATOM 2034 N N . SER A 1 241 ? 16.886 -5.943 6.245 1.00 91.62 241 SER A N 1
ATOM 2035 C CA . SER A 1 241 ? 17.759 -6.830 5.478 1.00 91.62 241 SER A CA 1
ATOM 2036 C C . SER A 1 241 ? 17.731 -6.457 3.995 1.00 91.62 241 SER A C 1
ATOM 2038 O O . SER A 1 241 ? 16.690 -6.064 3.463 1.00 91.62 241 SER A O 1
ATOM 2040 N N . ASN A 1 242 ? 18.873 -6.598 3.326 1.00 92.75 242 ASN A N 1
ATOM 2041 C CA . ASN A 1 242 ? 18.980 -6.516 1.872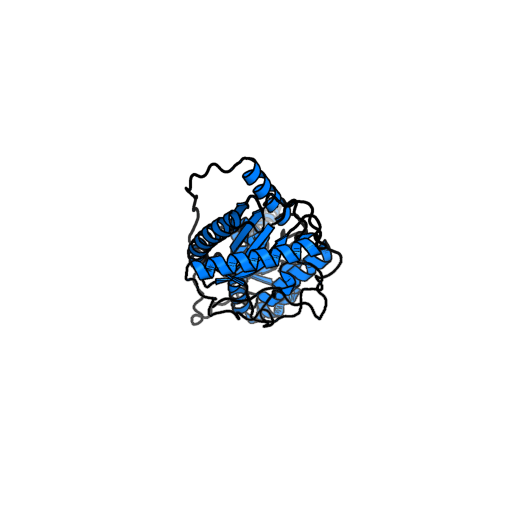 1.00 92.75 242 ASN A CA 1
ATOM 2042 C C . ASN A 1 242 ? 18.869 -7.895 1.194 1.00 92.75 242 ASN A C 1
ATOM 2044 O O . ASN A 1 242 ? 18.820 -7.973 -0.026 1.00 92.75 242 ASN A O 1
ATOM 2048 N N . ASP A 1 243 ? 18.791 -8.979 1.965 1.00 90.69 243 ASP A N 1
ATOM 2049 C CA . ASP A 1 243 ? 18.565 -10.331 1.456 1.00 90.69 243 ASP A CA 1
ATOM 2050 C C . ASP A 1 243 ? 17.056 -10.586 1.292 1.00 90.69 243 ASP A C 1
ATOM 2052 O O . ASP A 1 243 ? 16.359 -10.667 2.306 1.00 90.69 243 ASP A O 1
ATOM 2056 N N . PRO A 1 244 ? 16.531 -10.755 0.062 1.00 87.00 244 PRO A N 1
ATOM 2057 C CA . PRO A 1 244 ? 15.105 -10.990 -0.181 1.00 87.00 244 PRO A CA 1
ATOM 2058 C C . PRO A 1 244 ? 14.563 -12.304 0.389 1.00 87.00 244 PRO A C 1
ATOM 2060 O O . PRO A 1 244 ? 13.349 -12.487 0.438 1.00 87.00 244 PRO A O 1
ATOM 2063 N N . SER A 1 245 ? 15.434 -13.234 0.788 1.00 83.12 245 SER A N 1
ATOM 2064 C CA . SER A 1 245 ? 15.035 -14.468 1.472 1.00 83.12 245 SER A CA 1
ATOM 2065 C C . SER A 1 245 ? 14.897 -14.300 2.989 1.00 83.12 245 SER A C 1
ATOM 2067 O O . SER A 1 245 ? 14.358 -15.176 3.664 1.00 83.12 245 SER A O 1
ATOM 2069 N N . ASN A 1 246 ? 15.343 -13.165 3.531 1.00 86.44 246 ASN A N 1
ATOM 2070 C CA . ASN A 1 246 ? 15.283 -12.865 4.952 1.00 86.44 246 ASN A CA 1
ATOM 2071 C C . ASN A 1 246 ? 13.895 -12.331 5.355 1.00 86.44 246 ASN A C 1
ATOM 2073 O O . ASN A 1 246 ? 13.300 -11.503 4.664 1.00 86.44 246 ASN A O 1
ATOM 2077 N N . THR A 1 247 ? 13.393 -12.756 6.515 1.00 80.81 247 THR A N 1
ATOM 2078 C CA . THR A 1 247 ? 12.098 -12.321 7.070 1.00 80.81 247 THR A CA 1
ATOM 2079 C C . THR A 1 247 ? 12.036 -10.834 7.427 1.00 80.81 247 THR A C 1
ATOM 2081 O O . THR A 1 247 ? 10.934 -10.293 7.531 1.00 80.81 247 THR A O 1
ATOM 2084 N N . ASP A 1 248 ? 13.193 -10.186 7.592 1.00 85.31 248 ASP A N 1
ATOM 2085 C CA . ASP A 1 248 ? 13.368 -8.748 7.845 1.00 85.31 248 ASP A CA 1
ATOM 2086 C C . ASP A 1 248 ? 13.635 -7.926 6.580 1.00 85.31 248 ASP A C 1
ATOM 2088 O O . ASP A 1 248 ? 13.991 -6.745 6.659 1.00 85.31 248 ASP A O 1
ATOM 2092 N N . PHE A 1 249 ? 13.495 -8.530 5.399 1.00 89.50 249 PHE A N 1
ATOM 2093 C CA . PHE A 1 249 ? 13.607 -7.800 4.146 1.00 89.50 249 PHE A CA 1
ATOM 2094 C C . PHE A 1 249 ? 12.495 -6.756 4.008 1.00 89.50 249 PHE A C 1
ATOM 2096 O O . PHE A 1 249 ? 11.307 -7.052 4.154 1.00 89.50 249 PHE A O 1
ATOM 2103 N N . ALA A 1 250 ? 12.883 -5.543 3.628 1.00 91.44 250 ALA A N 1
ATOM 2104 C CA . ALA A 1 250 ? 11.974 -4.524 3.126 1.00 91.44 250 ALA A CA 1
ATOM 2105 C C . ALA A 1 250 ? 12.643 -3.817 1.954 1.00 91.44 250 ALA A C 1
ATOM 2107 O O . ALA A 1 250 ? 13.809 -3.438 2.055 1.00 91.44 250 ALA A O 1
ATOM 2108 N N . PHE A 1 251 ? 11.912 -3.617 0.857 1.00 95.31 251 PHE A N 1
ATOM 2109 C CA . PHE A 1 251 ? 12.463 -2.948 -0.315 1.00 95.31 251 PHE A CA 1
ATOM 2110 C C . PHE A 1 251 ? 12.919 -1.531 0.049 1.00 95.31 251 PHE A C 1
ATOM 2112 O O . PHE A 1 251 ? 12.109 -0.726 0.514 1.00 95.31 251 PHE A O 1
ATOM 2119 N N . SER A 1 252 ? 14.211 -1.245 -0.122 1.00 95.88 252 SER A N 1
ATOM 2120 C CA . SER A 1 252 ? 14.808 0.019 0.301 1.00 95.88 252 SER A CA 1
ATOM 2121 C C . SER A 1 252 ? 14.916 1.007 -0.852 1.00 95.88 252 SER A C 1
ATOM 2123 O O . SER A 1 252 ? 15.451 0.653 -1.894 1.00 95.88 252 SER A O 1
ATOM 2125 N N . ILE A 1 253 ? 14.485 2.250 -0.626 1.00 96.38 253 ILE A N 1
ATOM 2126 C CA . ILE A 1 253 ? 14.754 3.411 -1.491 1.00 96.38 253 ILE A CA 1
ATOM 2127 C C . ILE A 1 253 ? 15.085 4.610 -0.609 1.00 96.38 253 ILE A C 1
ATOM 2129 O O . ILE A 1 253 ? 14.391 4.842 0.386 1.00 96.38 253 ILE A O 1
ATOM 2133 N N . GLY A 1 254 ? 16.130 5.369 -0.947 1.00 94.75 254 GLY A N 1
ATOM 2134 C CA . GLY A 1 254 ? 16.533 6.548 -0.177 1.00 94.75 254 GLY A CA 1
ATOM 2135 C C . GLY A 1 254 ? 16.812 6.225 1.294 1.00 94.75 254 GLY A C 1
ATOM 2136 O O . GLY A 1 254 ? 16.364 6.950 2.183 1.00 94.75 254 GLY A O 1
ATOM 2137 N N . GLU A 1 255 ? 17.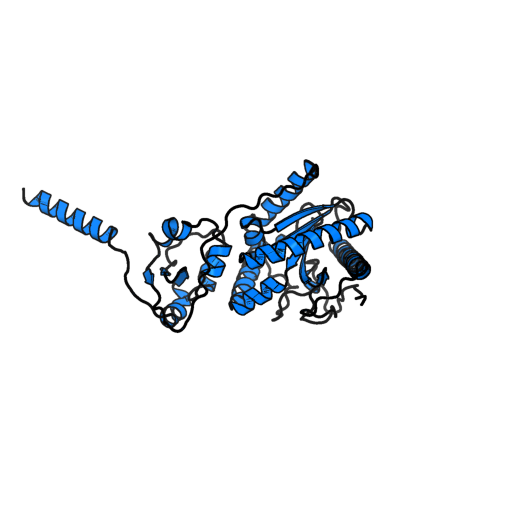471 5.089 1.549 1.00 93.56 255 GLU A N 1
ATOM 2138 C CA . GLU A 1 255 ? 17.748 4.530 2.884 1.00 93.56 255 GLU A CA 1
ATOM 2139 C C . GLU A 1 255 ? 16.498 4.178 3.728 1.00 93.56 255 GLU A C 1
ATOM 2141 O O . GLU A 1 255 ? 16.604 3.943 4.939 1.00 93.56 255 GLU A O 1
ATOM 2146 N N . ARG A 1 256 ? 15.305 4.082 3.117 1.00 91.88 256 ARG A N 1
ATOM 2147 C CA . ARG A 1 256 ? 14.045 3.715 3.793 1.00 91.88 256 ARG A CA 1
ATOM 2148 C C . ARG A 1 256 ? 13.437 2.427 3.273 1.00 91.88 256 ARG A C 1
ATOM 2150 O O . ARG A 1 256 ? 13.308 2.254 2.069 1.00 91.88 256 ARG A O 1
ATOM 2157 N N . GLY A 1 257 ? 12.982 1.574 4.192 1.00 92.81 257 GLY A N 1
ATOM 2158 C CA . GLY A 1 257 ? 12.269 0.337 3.870 1.00 92.81 257 GLY A CA 1
ATOM 2159 C C . GLY A 1 257 ? 10.777 0.547 3.597 1.00 92.81 257 GLY A C 1
ATOM 2160 O O . GLY A 1 257 ? 10.076 1.240 4.344 1.00 92.81 257 GLY A O 1
ATOM 2161 N N . PHE A 1 258 ? 10.276 -0.114 2.556 1.00 93.94 258 PHE A N 1
ATOM 2162 C CA . PHE A 1 258 ? 8.877 -0.095 2.146 1.00 93.94 258 PHE A CA 1
ATOM 2163 C C . PHE A 1 258 ? 8.277 -1.504 2.052 1.00 93.94 258 PHE A C 1
ATOM 2165 O O . PHE A 1 258 ? 8.888 -2.433 1.524 1.00 93.94 258 PHE A O 1
ATOM 2172 N N . PHE A 1 259 ? 7.026 -1.625 2.498 1.00 92.00 259 PHE A N 1
ATOM 2173 C CA . PHE A 1 259 ? 6.112 -2.686 2.098 1.00 92.00 259 PHE A CA 1
ATOM 2174 C C . PHE A 1 259 ? 5.364 -2.285 0.830 1.00 92.00 259 PHE A C 1
ATOM 2176 O O . PHE A 1 259 ? 4.624 -1.292 0.809 1.00 92.00 259 PHE A O 1
ATOM 2183 N N . LEU A 1 260 ? 5.520 -3.087 -0.216 1.00 95.00 260 LEU A N 1
ATOM 2184 C CA . LEU A 1 260 ? 4.927 -2.817 -1.515 1.00 95.00 260 LEU A CA 1
ATOM 2185 C C . LEU A 1 260 ? 3.628 -3.597 -1.692 1.00 95.00 260 LEU A C 1
ATOM 2187 O O . LEU A 1 260 ? 3.529 -4.765 -1.325 1.00 95.00 260 LEU A O 1
ATOM 2191 N N . VAL A 1 261 ? 2.635 -2.949 -2.293 1.00 94.94 261 VAL A N 1
ATOM 2192 C CA . VAL A 1 261 ? 1.390 -3.592 -2.717 1.00 94.94 261 VAL A CA 1
ATOM 2193 C C . VAL A 1 261 ? 1.174 -3.296 -4.191 1.00 94.94 261 VAL A C 1
ATOM 2195 O O . VAL A 1 261 ? 0.900 -2.158 -4.567 1.00 94.94 261 VAL A O 1
ATOM 2198 N N . GLY A 1 262 ? 1.301 -4.329 -5.012 1.00 96.31 262 GLY A N 1
ATOM 2199 C CA . GLY A 1 262 ? 0.952 -4.316 -6.422 1.00 96.31 262 GLY A CA 1
ATOM 2200 C C . GLY A 1 262 ? -0.558 -4.410 -6.630 1.00 96.31 262 GLY A C 1
ATOM 2201 O O . GLY A 1 262 ? -1.241 -5.180 -5.947 1.00 96.31 262 GLY A O 1
ATOM 2202 N N . LEU A 1 263 ? -1.061 -3.617 -7.575 1.00 96.31 263 LEU A N 1
ATOM 2203 C CA . LEU A 1 263 ? -2.445 -3.614 -8.038 1.00 96.31 263 LEU A CA 1
ATOM 2204 C C . LEU A 1 263 ? -2.472 -3.707 -9.566 1.00 96.31 263 LEU A C 1
ATOM 2206 O O . LEU A 1 263 ? -1.671 -3.057 -10.237 1.00 96.31 263 LEU A O 1
ATOM 2210 N N . HIS A 1 264 ? -3.396 -4.495 -10.113 1.00 96.50 264 HIS A N 1
ATOM 2211 C CA . HIS A 1 264 ? -3.622 -4.608 -11.557 1.00 96.50 264 HIS A CA 1
ATOM 2212 C C . HIS A 1 264 ? -5.020 -5.192 -11.854 1.00 96.50 264 HIS A C 1
ATOM 2214 O O . HIS A 1 264 ? -5.588 -5.874 -10.992 1.00 96.50 264 HIS A O 1
ATOM 2220 N N . PRO A 1 265 ? -5.585 -4.995 -13.065 1.00 95.00 265 PRO A N 1
ATOM 2221 C CA . PRO A 1 265 ? -6.980 -5.359 -13.364 1.00 95.00 265 PRO A CA 1
ATOM 2222 C C . PRO A 1 265 ? -7.307 -6.846 -13.186 1.00 95.00 265 PRO A C 1
ATOM 2224 O O . PRO A 1 265 ? -8.419 -7.217 -12.803 1.00 95.00 265 PRO A O 1
ATOM 2227 N N . GLN A 1 266 ? -6.326 -7.709 -13.454 1.00 95.00 266 GLN A N 1
ATOM 2228 C CA . GLN A 1 266 ? -6.491 -9.162 -13.450 1.00 95.00 266 GLN A CA 1
ATOM 2229 C C . GLN A 1 266 ? -6.054 -9.827 -12.136 1.00 95.00 266 GLN A C 1
ATOM 2231 O O . GLN A 1 266 ? -5.925 -11.047 -12.107 1.00 95.00 266 GLN A O 1
ATOM 2236 N N . SER A 1 267 ? -5.827 -9.067 -11.054 1.00 93.62 267 SER A N 1
ATOM 2237 C CA . SER A 1 267 ? -5.395 -9.659 -9.780 1.00 93.62 267 SER A CA 1
ATOM 2238 C C . SER A 1 267 ? -6.411 -10.671 -9.267 1.00 93.62 267 SER A C 1
ATOM 2240 O O . SER A 1 267 ? -7.612 -10.409 -9.265 1.00 93.62 267 SER A O 1
ATOM 2242 N N . SER A 1 268 ? -5.937 -11.811 -8.772 1.00 91.94 268 SER A N 1
ATOM 2243 C CA . SER A 1 268 ? -6.784 -12.818 -8.126 1.00 91.94 268 SER A CA 1
ATOM 2244 C C . SER A 1 268 ? -7.503 -12.270 -6.885 1.00 91.94 268 SER A C 1
ATOM 2246 O O . SER A 1 268 ? -8.605 -12.711 -6.554 1.00 91.94 268 SER A O 1
ATOM 2248 N N . ARG A 1 269 ? -6.919 -11.255 -6.235 1.00 90.00 269 ARG A N 1
ATOM 2249 C CA . ARG A 1 269 ? -7.441 -10.596 -5.036 1.00 90.00 269 ARG A CA 1
ATOM 2250 C C . ARG A 1 269 ? -8.231 -9.342 -5.377 1.00 90.00 269 ARG A C 1
ATOM 2252 O O . ARG A 1 269 ? -7.678 -8.372 -5.885 1.00 90.00 269 ARG A O 1
ATOM 2259 N N . ASN A 1 270 ? -9.497 -9.296 -4.970 1.00 89.88 270 ASN A N 1
ATOM 2260 C CA . ASN A 1 270 ? -10.394 -8.161 -5.203 1.00 89.88 270 ASN A CA 1
ATOM 2261 C C . ASN A 1 270 ? -9.814 -6.841 -4.669 1.00 89.88 270 ASN A C 1
ATOM 2263 O O . ASN A 1 270 ? -9.918 -5.810 -5.324 1.00 89.88 270 ASN A O 1
ATOM 2267 N N . GLY A 1 271 ? -9.111 -6.873 -3.527 1.00 88.06 271 GLY A N 1
ATOM 2268 C CA . GLY A 1 271 ? -8.453 -5.683 -2.954 1.00 88.06 271 GLY A CA 1
ATOM 2269 C C . GLY A 1 271 ? -7.365 -5.088 -3.847 1.00 88.06 271 GLY A C 1
ATOM 2270 O O . GLY A 1 271 ? -7.072 -3.900 -3.751 1.00 88.06 271 GLY A O 1
ATOM 2271 N N . ARG A 1 272 ? -6.793 -5.897 -4.739 1.00 92.75 272 ARG A N 1
ATOM 2272 C CA . ARG A 1 272 ? -5.715 -5.526 -5.658 1.00 92.75 272 ARG A CA 1
ATOM 2273 C C . ARG A 1 272 ? -6.195 -5.362 -7.106 1.00 92.75 272 ARG A C 1
ATOM 2275 O O . ARG A 1 272 ? -5.396 -4.974 -7.953 1.00 92.75 272 ARG A O 1
ATOM 2282 N N . ARG A 1 273 ? -7.482 -5.604 -7.395 1.00 93.50 273 ARG A N 1
ATOM 2283 C CA . ARG A 1 273 ? -8.093 -5.345 -8.709 1.00 93.50 273 ARG A CA 1
ATOM 2284 C C . ARG A 1 273 ? -8.344 -3.850 -8.888 1.00 93.50 273 ARG A C 1
ATOM 2286 O O . ARG A 1 273 ? -9.379 -3.341 -8.474 1.00 93.50 273 ARG A O 1
ATOM 2293 N N . PHE A 1 274 ? -7.391 -3.158 -9.500 1.00 94.50 274 PHE A N 1
ATOM 2294 C CA . PHE A 1 274 ? -7.502 -1.746 -9.869 1.00 94.50 274 PHE A CA 1
ATOM 2295 C C . PHE A 1 274 ? -7.523 -1.595 -11.397 1.00 94.50 274 PHE A C 1
ATOM 2297 O O . PHE A 1 274 ? -6.959 -2.437 -12.091 1.00 94.50 274 PHE A O 1
ATOM 2304 N N . SER A 1 275 ? -8.174 -0.551 -11.928 1.00 93.19 275 SER A N 1
ATOM 2305 C CA . SER A 1 275 ? -8.370 -0.338 -13.379 1.00 93.19 275 SER A CA 1
ATOM 2306 C C . SER A 1 275 ? -7.061 -0.187 -14.160 1.00 93.19 275 SER A C 1
ATOM 2308 O O . SER A 1 275 ? -7.028 -0.423 -15.367 1.00 93.19 275 SER A O 1
ATOM 2310 N N . LYS A 1 276 ? -5.972 0.158 -13.469 1.00 95.62 276 LYS A N 1
ATOM 2311 C CA . LYS A 1 276 ? -4.622 0.315 -14.013 1.00 95.62 276 LYS A CA 1
ATOM 2312 C C . LYS A 1 276 ? -3.608 -0.484 -13.202 1.00 95.62 276 LYS A C 1
ATOM 2314 O O . LYS A 1 276 ? -3.905 -0.986 -12.117 1.00 95.62 276 LYS A O 1
ATOM 2319 N N . ILE A 1 277 ? -2.391 -0.584 -13.732 1.00 97.50 277 ILE A N 1
ATOM 2320 C CA . ILE A 1 277 ? -1.252 -1.061 -12.949 1.00 97.50 277 ILE A CA 1
ATOM 2321 C C . ILE A 1 277 ? -0.883 0.025 -11.942 1.00 97.50 277 ILE A C 1
ATOM 2323 O O . ILE A 1 277 ? -0.700 1.184 -12.317 1.00 97.50 277 ILE A O 1
ATOM 2327 N N . ALA A 1 278 ? -0.735 -0.347 -10.674 1.00 98.12 278 ALA A N 1
ATOM 2328 C CA . ALA A 1 278 ? -0.222 0.550 -9.652 1.00 98.12 278 ALA A CA 1
ATOM 2329 C C . ALA A 1 278 ? 0.648 -0.178 -8.624 1.00 98.12 278 ALA A C 1
ATOM 2331 O O . ALA A 1 278 ? 0.482 -1.371 -8.367 1.00 98.12 278 ALA A O 1
ATOM 2332 N N . ILE A 1 279 ? 1.565 0.564 -8.007 1.00 98.38 279 ILE A N 1
ATOM 2333 C CA . ILE A 1 279 ? 2.361 0.115 -6.865 1.00 98.38 279 ILE A CA 1
ATOM 2334 C C . ILE A 1 279 ? 2.148 1.108 -5.729 1.00 98.38 279 ILE A C 1
ATOM 2336 O O . ILE A 1 279 ? 2.457 2.293 -5.859 1.00 98.38 279 ILE A O 1
ATOM 2340 N N . ALA A 1 280 ? 1.642 0.619 -4.601 1.00 97.50 280 ALA A N 1
ATOM 2341 C CA . ALA A 1 280 ? 1.587 1.375 -3.361 1.00 97.50 280 ALA A CA 1
ATOM 2342 C C . ALA A 1 280 ? 2.814 1.056 -2.494 1.00 97.50 280 ALA A C 1
ATOM 2344 O O . ALA A 1 280 ? 2.980 -0.068 -2.021 1.00 97.50 280 ALA A O 1
ATOM 2345 N N . PHE A 1 281 ? 3.647 2.063 -2.262 1.00 96.56 281 PHE A N 1
ATOM 2346 C CA . PHE A 1 281 ? 4.810 2.047 -1.386 1.00 96.56 281 PHE A CA 1
ATOM 2347 C C . PHE A 1 281 ? 4.375 2.506 0.006 1.00 96.56 281 PHE A C 1
ATOM 2349 O O . PHE A 1 281 ? 4.161 3.696 0.253 1.00 96.56 281 PHE A O 1
ATOM 2356 N N . ASN A 1 282 ? 4.210 1.559 0.923 1.00 92.81 282 ASN A N 1
ATOM 2357 C CA . ASN A 1 282 ? 3.844 1.833 2.309 1.00 92.81 282 ASN A CA 1
ATOM 2358 C C . ASN A 1 282 ? 5.099 1.752 3.169 1.00 92.81 282 ASN A C 1
ATOM 2360 O O . ASN A 1 282 ? 5.852 0.796 3.039 1.00 92.81 282 ASN A O 1
ATOM 2364 N N . SER A 1 283 ? 5.345 2.714 4.055 1.00 86.38 283 SER A N 1
ATOM 2365 C CA . SER A 1 283 ? 6.543 2.632 4.901 1.00 86.38 283 SER A CA 1
ATOM 2366 C C . SER A 1 283 ? 6.516 1.395 5.795 1.00 86.38 283 SER A C 1
ATOM 2368 O O . SER A 1 283 ? 5.498 1.110 6.427 1.00 86.38 283 SER A O 1
ATOM 2370 N N . GLN A 1 284 ? 7.645 0.697 5.900 1.00 85.06 284 GLN A N 1
ATOM 2371 C CA . GLN A 1 284 ? 7.791 -0.420 6.829 1.00 85.06 284 GLN A CA 1
ATOM 2372 C C . GLN A 1 284 ? 7.849 0.059 8.294 1.00 85.06 284 GLN A C 1
ATOM 2374 O O . GLN A 1 284 ? 7.385 -0.639 9.200 1.00 85.06 284 GLN A O 1
ATOM 2379 N N . ASP A 1 285 ? 8.292 1.298 8.532 1.00 78.69 285 ASP A N 1
ATOM 2380 C CA . ASP A 1 285 ? 8.401 1.891 9.872 1.00 78.69 285 ASP A CA 1
ATOM 2381 C C . ASP A 1 285 ? 7.030 2.058 10.549 1.00 78.69 285 ASP A C 1
ATOM 2383 O O . ASP A 1 285 ? 6.926 2.051 11.781 1.00 78.69 285 ASP A O 1
ATOM 2387 N N . GLN A 1 286 ? 5.940 2.108 9.770 1.00 77.19 286 GLN A N 1
ATOM 2388 C CA . GLN A 1 286 ? 4.583 2.088 10.321 1.00 77.19 286 GLN A CA 1
ATOM 2389 C C . GLN A 1 286 ? 4.312 0.791 11.107 1.00 77.19 286 GLN A C 1
ATOM 2391 O O . GLN A 1 286 ? 3.666 0.828 12.153 1.00 77.19 286 GLN A O 1
ATOM 2396 N N . PHE A 1 287 ? 4.849 -0.355 10.665 1.00 75.50 287 PHE A N 1
ATOM 2397 C CA . PHE A 1 287 ? 4.693 -1.629 11.370 1.00 75.50 287 PHE A CA 1
ATOM 2398 C C . PHE A 1 287 ? 5.525 -1.665 12.650 1.00 75.50 287 PHE A C 1
ATOM 2400 O O . PHE A 1 287 ? 5.065 -2.197 13.661 1.00 75.50 287 PHE A O 1
ATOM 2407 N N . THR A 1 288 ? 6.699 -1.032 12.649 1.00 72.25 288 THR A N 1
ATOM 2408 C CA . THR A 1 288 ? 7.506 -0.831 13.860 1.00 72.25 288 THR A CA 1
ATOM 2409 C C . THR A 1 288 ? 6.752 0.006 14.897 1.00 72.25 288 THR A C 1
ATOM 2411 O O . THR A 1 288 ? 6.692 -0.371 16.069 1.00 72.25 288 THR A O 1
ATOM 2414 N N . ASN A 1 289 ? 6.068 1.073 14.475 1.00 70.62 289 ASN A N 1
ATOM 2415 C CA . ASN A 1 289 ? 5.206 1.856 15.362 1.00 70.62 289 ASN A CA 1
ATOM 2416 C C . ASN A 1 289 ? 4.011 1.049 15.896 1.00 70.62 289 ASN A C 1
ATOM 2418 O O . ASN A 1 289 ? 3.733 1.084 17.095 1.00 70.62 289 ASN A O 1
ATOM 2422 N N . LEU A 1 290 ? 3.342 0.265 15.047 1.00 74.25 290 LEU A N 1
ATOM 2423 C CA . LEU A 1 290 ? 2.251 -0.616 15.477 1.00 74.25 290 LEU A CA 1
ATOM 2424 C C . LEU A 1 290 ? 2.704 -1.682 16.484 1.00 74.25 290 LEU A C 1
ATOM 2426 O O . LEU A 1 290 ? 1.944 -2.010 17.400 1.00 74.25 290 LEU A O 1
ATOM 2430 N N . ARG A 1 291 ? 3.930 -2.208 16.344 1.00 75.06 291 ARG A N 1
ATOM 2431 C CA . ARG A 1 291 ? 4.549 -3.108 17.331 1.00 75.06 291 ARG A CA 1
ATOM 2432 C C . ARG A 1 291 ? 4.775 -2.403 18.658 1.00 75.06 291 ARG A C 1
ATOM 2434 O O . ARG A 1 291 ? 4.340 -2.915 19.682 1.00 75.06 291 ARG A O 1
ATOM 2441 N N . ARG A 1 292 ? 5.367 -1.204 18.642 1.00 70.56 292 ARG A N 1
ATOM 2442 C CA . ARG A 1 292 ? 5.597 -0.398 19.855 1.00 70.56 292 ARG A CA 1
ATOM 2443 C C . ARG A 1 292 ? 4.302 -0.133 20.634 1.00 70.56 292 ARG A C 1
ATOM 2445 O O . ARG A 1 292 ? 4.329 -0.040 21.856 1.00 70.56 292 ARG A O 1
ATOM 2452 N N . LEU A 1 293 ? 3.174 -0.021 19.932 1.00 68.31 293 LEU A N 1
ATOM 2453 C CA . LEU A 1 293 ? 1.848 0.192 20.518 1.00 68.31 293 LEU A CA 1
ATOM 2454 C C . LEU A 1 293 ? 1.098 -1.108 20.870 1.00 68.31 293 LEU A C 1
ATOM 2456 O O . LEU A 1 293 ? -0.026 -1.042 21.358 1.00 68.31 293 LEU A O 1
ATOM 2460 N N . ASN A 1 294 ? 1.682 -2.289 20.633 1.00 71.31 294 ASN A N 1
ATOM 2461 C CA . ASN A 1 294 ? 1.030 -3.598 20.790 1.00 71.31 294 ASN A CA 1
ATOM 2462 C C . ASN A 1 294 ? -0.280 -3.746 19.983 1.00 71.31 294 ASN A C 1
ATOM 2464 O O . ASN A 1 294 ? -1.185 -4.484 20.386 1.00 71.31 294 ASN A O 1
ATOM 2468 N N . LEU A 1 295 ? -0.396 -3.047 18.847 1.00 75.00 295 LEU A N 1
ATOM 2469 C CA . LEU A 1 295 ? -1.589 -3.022 17.985 1.00 75.00 295 LEU A CA 1
ATOM 2470 C C . LEU A 1 295 ? -1.444 -3.870 16.715 1.00 75.00 295 LEU A C 1
ATOM 2472 O O . LEU A 1 295 ? -2.445 -4.157 16.058 1.00 75.00 295 LEU A O 1
ATOM 2476 N N . LEU A 1 296 ? -0.220 -4.287 16.366 1.00 77.44 296 LEU A N 1
ATOM 2477 C CA . LEU A 1 296 ? 0.055 -4.998 15.114 1.00 77.44 296 LEU A CA 1
ATOM 2478 C C . LEU A 1 296 ? -0.802 -6.263 14.952 1.00 77.44 296 LEU A C 1
ATOM 2480 O O . LEU A 1 296 ? -1.414 -6.451 13.903 1.00 77.44 296 LEU A O 1
ATOM 2484 N N . THR A 1 297 ? -0.868 -7.111 15.982 1.00 78.75 297 THR A N 1
ATOM 2485 C CA . THR A 1 297 ? -1.621 -8.374 15.941 1.00 78.75 297 THR A CA 1
ATOM 2486 C C . THR A 1 297 ? -3.106 -8.141 15.681 1.00 78.75 297 THR A C 1
ATOM 2488 O O . THR A 1 297 ? -3.689 -8.796 14.822 1.00 78.75 297 THR A O 1
ATOM 2491 N N . GLU A 1 298 ? -3.709 -7.162 16.354 1.00 77.69 298 GLU A N 1
ATOM 2492 C CA . GLU A 1 298 ? -5.137 -6.860 16.204 1.00 77.69 298 GLU A CA 1
ATOM 2493 C C . GLU A 1 298 ? -5.450 -6.320 14.808 1.00 77.69 298 GLU A C 1
ATOM 2495 O O . GLU A 1 298 ? -6.386 -6.779 14.151 1.00 77.69 298 GLU A O 1
ATOM 2500 N N . ILE A 1 299 ? -4.622 -5.398 14.303 1.00 78.88 299 ILE A N 1
ATOM 2501 C CA . ILE A 1 299 ? -4.780 -4.857 12.948 1.00 78.88 299 ILE A CA 1
ATOM 2502 C C . ILE A 1 299 ? -4.614 -5.968 11.909 1.00 78.88 299 ILE A C 1
ATOM 2504 O O . ILE A 1 299 ? -5.440 -6.061 11.001 1.00 78.88 299 ILE A O 1
ATOM 2508 N N . LYS A 1 300 ? -3.621 -6.858 12.058 1.00 79.75 300 LYS A N 1
ATOM 2509 C CA . LYS A 1 300 ? -3.462 -8.032 11.181 1.00 79.75 300 LYS A CA 1
ATOM 2510 C C . LYS A 1 300 ? -4.723 -8.894 11.181 1.00 79.75 300 LYS A C 1
ATOM 2512 O O . LYS A 1 300 ? -5.200 -9.275 10.116 1.00 79.75 300 LYS A O 1
ATOM 2517 N N . GLN A 1 301 ? -5.299 -9.171 12.349 1.00 80.94 301 GLN A N 1
ATOM 2518 C CA . GLN A 1 301 ? -6.526 -9.957 12.431 1.00 80.94 301 GLN A CA 1
ATOM 2519 C C . GLN A 1 301 ? -7.717 -9.247 11.775 1.00 80.94 301 GLN A C 1
ATOM 2521 O O . GLN A 1 301 ? -8.549 -9.914 11.165 1.00 80.94 301 GLN A O 1
ATOM 2526 N N . VAL A 1 302 ? -7.865 -7.926 11.940 1.00 81.38 302 VAL A N 1
ATOM 2527 C CA . VAL A 1 302 ? -8.929 -7.146 11.271 1.00 81.38 302 VAL A CA 1
ATOM 2528 C C . VAL A 1 302 ? -8.759 -7.211 9.757 1.00 81.38 302 VAL A C 1
ATOM 2530 O O . VAL A 1 302 ? -9.712 -7.522 9.052 1.00 81.38 302 VAL A O 1
ATOM 2533 N N . VAL A 1 303 ? -7.542 -6.998 9.254 1.00 80.88 303 VAL A N 1
ATOM 2534 C CA . VAL A 1 303 ? -7.251 -7.092 7.818 1.00 80.88 303 VAL A CA 1
ATOM 2535 C C . VAL A 1 303 ? -7.559 -8.495 7.290 1.00 80.88 303 VAL A C 1
ATOM 2537 O O . VAL A 1 303 ? -8.223 -8.605 6.266 1.00 80.88 303 VAL A O 1
ATOM 2540 N N . ARG A 1 304 ? -7.170 -9.562 8.007 1.00 82.62 304 ARG A N 1
ATOM 2541 C CA . ARG A 1 304 ? -7.487 -10.959 7.644 1.00 82.62 304 ARG A CA 1
ATOM 2542 C C . ARG A 1 304 ? -8.999 -11.224 7.597 1.00 82.62 304 ARG A C 1
ATOM 2544 O O . ARG A 1 304 ? -9.466 -11.886 6.677 1.00 82.62 304 ARG A O 1
ATOM 2551 N N . GLN A 1 305 ? -9.770 -10.699 8.552 1.00 82.31 305 GLN A N 1
ATOM 2552 C CA . GLN A 1 305 ? -11.234 -10.821 8.539 1.00 82.31 305 GLN A CA 1
ATOM 2553 C C . GLN A 1 305 ? -11.864 -10.069 7.367 1.00 82.31 305 GLN A C 1
ATOM 2555 O O . GLN A 1 305 ? -12.692 -10.638 6.662 1.00 82.31 305 GLN A O 1
ATOM 2560 N N . ASN A 1 306 ? -11.442 -8.829 7.116 1.00 82.31 306 ASN A N 1
ATOM 2561 C CA . ASN A 1 306 ? -11.943 -8.067 5.976 1.00 82.31 306 ASN A CA 1
ATOM 2562 C C . ASN A 1 306 ? -11.592 -8.753 4.650 1.00 82.31 306 ASN A C 1
ATOM 2564 O O . ASN A 1 306 ? -12.401 -8.774 3.731 1.00 82.31 306 ASN A O 1
ATOM 2568 N N . ASP A 1 307 ? -10.396 -9.331 4.553 1.00 84.06 307 ASP A N 1
ATOM 2569 C CA . ASP A 1 307 ? -9.938 -10.060 3.374 1.00 84.06 307 ASP A CA 1
ATOM 2570 C C . ASP A 1 307 ? -10.754 -11.343 3.145 1.00 84.06 307 ASP A C 1
ATOM 2572 O O . ASP A 1 307 ? -11.167 -11.595 2.013 1.00 84.06 307 ASP A O 1
ATOM 2576 N N . LEU A 1 308 ? -11.084 -12.083 4.213 1.00 85.50 308 LEU A N 1
ATOM 2577 C CA . LEU A 1 308 ? -12.017 -13.214 4.170 1.00 85.50 308 LEU A CA 1
ATOM 2578 C C . LEU A 1 308 ? -13.411 -12.783 3.695 1.00 85.50 308 LEU A C 1
ATOM 2580 O O . LEU A 1 308 ? -13.963 -13.412 2.798 1.00 85.50 308 LEU A O 1
ATOM 2584 N N . LEU A 1 309 ? -13.966 -11.703 4.253 1.00 83.62 309 LEU A N 1
ATOM 2585 C CA . LEU A 1 309 ? -15.276 -11.180 3.849 1.00 83.62 309 LEU A CA 1
ATOM 2586 C C . LEU A 1 309 ? -15.285 -10.712 2.389 1.00 83.62 309 LEU A C 1
ATOM 2588 O O . LEU A 1 309 ? -16.281 -10.886 1.691 1.00 83.62 309 LEU A O 1
ATOM 2592 N N . TYR A 1 310 ? -14.186 -10.119 1.921 1.00 83.06 310 TYR A N 1
ATOM 2593 C CA . TYR A 1 310 ? -14.121 -9.513 0.594 1.00 83.06 310 TYR A CA 1
ATOM 2594 C C . TYR A 1 310 ? -13.743 -10.486 -0.528 1.00 83.06 310 TYR A C 1
ATOM 2596 O O . TYR A 1 310 ? -14.139 -10.286 -1.677 1.00 83.06 310 TYR A O 1
ATOM 2604 N N . ASN A 1 311 ? -12.981 -11.535 -0.215 1.00 84.12 311 ASN A N 1
ATOM 2605 C CA . ASN A 1 311 ? -12.467 -12.487 -1.205 1.00 84.12 311 ASN A CA 1
ATOM 2606 C C . ASN A 1 311 ? -12.967 -13.922 -0.981 1.00 84.12 311 ASN A C 1
ATOM 2608 O O . ASN A 1 311 ? -12.586 -14.818 -1.729 1.00 84.12 311 ASN A O 1
ATOM 2612 N N . GLY A 1 312 ? -13.748 -14.180 0.070 1.00 84.75 312 GLY A N 1
ATOM 2613 C CA . GLY A 1 312 ? -14.180 -15.528 0.461 1.00 84.75 312 GLY A CA 1
ATOM 2614 C C . GLY A 1 312 ? -13.073 -16.399 1.071 1.00 84.75 312 GLY A C 1
ATOM 2615 O O . GLY A 1 312 ? -13.339 -17.519 1.493 1.00 84.75 312 GLY A O 1
ATOM 2616 N N . SER A 1 313 ? -11.834 -15.904 1.144 1.00 84.06 313 SER A N 1
ATOM 2617 C CA . SER A 1 313 ? -10.684 -16.590 1.743 1.00 84.06 313 SER A CA 1
ATOM 2618 C C . SER A 1 313 ? -9.642 -15.586 2.241 1.00 84.06 313 SER A C 1
ATOM 2620 O O . SER A 1 313 ? -9.508 -14.492 1.688 1.00 84.06 313 SER A O 1
ATOM 2622 N N . ILE A 1 314 ? -8.858 -15.964 3.252 1.00 83.50 314 ILE A N 1
ATOM 2623 C CA . ILE A 1 314 ? -7.673 -15.196 3.671 1.00 83.50 314 ILE A CA 1
ATOM 2624 C C . ILE A 1 314 ? -6.581 -15.346 2.606 1.00 83.50 314 ILE A C 1
ATOM 2626 O O . ILE A 1 314 ? -6.451 -16.414 2.010 1.00 83.50 314 ILE A O 1
ATOM 2630 N N . ASN A 1 315 ? -5.805 -14.289 2.361 1.00 80.69 315 ASN A N 1
ATOM 2631 C CA . ASN A 1 315 ? -4.656 -14.296 1.464 1.00 80.69 315 ASN A CA 1
ATOM 2632 C C . ASN A 1 315 ? -3.664 -15.400 1.844 1.00 80.69 315 ASN A C 1
ATOM 2634 O O . ASN A 1 315 ? -3.018 -15.276 2.883 1.00 80.69 315 ASN A O 1
ATOM 2638 N N . PRO A 1 316 ? -3.522 -16.455 1.014 1.00 75.12 316 PRO A N 1
ATOM 2639 C CA . PRO A 1 316 ? -2.632 -17.575 1.309 1.00 75.12 316 PRO A CA 1
ATOM 2640 C C . PRO A 1 316 ? -1.164 -17.146 1.358 1.00 75.12 316 PRO A C 1
ATOM 2642 O O . PRO A 1 316 ? -0.370 -17.784 2.037 1.00 75.12 316 PRO A O 1
ATOM 2645 N N . ASN A 1 317 ? -0.814 -16.034 0.701 1.00 73.00 317 ASN A N 1
ATOM 2646 C CA . ASN A 1 317 ? 0.536 -15.483 0.755 1.00 73.00 317 ASN A CA 1
ATOM 2647 C C . ASN A 1 317 ? 0.824 -14.730 2.052 1.00 73.00 317 ASN A C 1
ATOM 2649 O O . ASN A 1 317 ? 1.965 -14.352 2.269 1.00 73.00 317 ASN A O 1
ATOM 2653 N N . VAL A 1 318 ? -0.166 -14.470 2.913 1.00 69.44 318 VAL A N 1
ATOM 2654 C CA . VAL A 1 318 ? 0.094 -13.846 4.218 1.00 69.44 318 VAL A CA 1
ATOM 2655 C C . VAL A 1 318 ? 0.628 -14.926 5.150 1.00 69.44 318 VAL A C 1
ATOM 2657 O O . VAL A 1 318 ? -0.112 -15.528 5.931 1.00 69.44 318 VAL A O 1
ATOM 2660 N N . ILE A 1 319 ? 1.932 -15.166 5.054 1.00 64.94 319 ILE A N 1
ATOM 2661 C CA . ILE A 1 319 ? 2.658 -16.024 5.985 1.00 64.94 319 ILE A CA 1
ATOM 2662 C C . ILE A 1 319 ? 2.646 -15.345 7.358 1.00 64.94 319 ILE A C 1
ATOM 2664 O O . ILE A 1 319 ? 2.700 -14.117 7.484 1.00 64.94 319 ILE A O 1
ATOM 2668 N N . GLU A 1 320 ? 2.535 -16.140 8.418 1.00 64.00 320 GLU A N 1
ATOM 2669 C CA . GLU A 1 320 ? 2.651 -15.638 9.780 1.00 64.00 320 GLU A CA 1
ATOM 2670 C C . GLU A 1 320 ? 4.102 -15.221 10.057 1.00 64.00 320 GLU A C 1
ATOM 2672 O O . GLU A 1 320 ? 4.914 -15.995 10.541 1.00 64.00 320 GLU A O 1
ATOM 2677 N N . ASN A 1 321 ? 4.434 -13.984 9.690 1.00 64.44 321 ASN A N 1
ATOM 2678 C CA . ASN A 1 321 ? 5.725 -13.366 9.959 1.00 64.44 321 ASN A CA 1
ATOM 2679 C C . ASN A 1 321 ? 5.569 -12.328 11.080 1.00 64.44 321 ASN A C 1
ATOM 2681 O O . ASN A 1 321 ? 4.763 -11.390 10.979 1.00 64.44 321 ASN A O 1
ATOM 2685 N N . GLU A 1 322 ? 6.339 -12.485 12.157 1.00 60.66 322 GLU A N 1
ATOM 2686 C CA . GLU A 1 322 ? 6.383 -11.559 13.295 1.00 60.66 322 GLU A CA 1
ATOM 2687 C C . GLU A 1 322 ? 6.822 -10.148 12.864 1.00 60.66 322 GLU A C 1
ATOM 2689 O O . GLU A 1 322 ? 6.278 -9.136 13.330 1.00 60.66 322 GLU A O 1
ATOM 2694 N N . ASN A 1 323 ? 7.704 -10.074 11.865 1.00 61.31 323 ASN A N 1
ATOM 2695 C CA . ASN A 1 323 ? 8.320 -8.841 11.386 1.00 61.31 323 ASN A CA 1
ATOM 2696 C C . ASN A 1 323 ? 7.473 -8.090 10.351 1.00 61.31 323 ASN A C 1
ATOM 2698 O O . ASN A 1 323 ? 7.733 -6.916 10.069 1.00 61.31 323 ASN A O 1
ATOM 2702 N N . GLY A 1 324 ? 6.350 -8.678 9.933 1.00 63.97 324 GLY A N 1
ATOM 2703 C CA . GLY A 1 324 ? 5.387 -8.055 9.031 1.00 63.97 324 GLY A CA 1
ATOM 2704 C C . GLY A 1 324 ? 5.389 -8.705 7.653 1.00 63.97 324 GLY A C 1
ATOM 2705 O O . GLY A 1 324 ? 5.928 -9.795 7.491 1.00 63.97 324 GLY A O 1
ATOM 2706 N N . PRO A 1 325 ? 4.718 -8.085 6.680 1.00 72.44 325 PRO A N 1
ATOM 2707 C CA . PRO A 1 325 ? 4.592 -8.677 5.362 1.00 72.44 325 PRO A CA 1
ATOM 2708 C C . PRO A 1 325 ? 5.915 -8.627 4.583 1.00 72.44 325 PRO A C 1
ATOM 2710 O O . PRO A 1 325 ? 6.718 -7.711 4.778 1.00 72.44 325 PRO A O 1
ATOM 2713 N N . GLY A 1 326 ? 6.133 -9.626 3.726 1.00 80.19 326 GLY A N 1
ATOM 2714 C CA . GLY A 1 326 ? 7.402 -9.861 3.027 1.00 80.19 326 GLY A CA 1
ATOM 2715 C C . GLY A 1 326 ? 7.327 -9.727 1.499 1.00 80.19 326 GLY A C 1
ATOM 2716 O O . GLY A 1 326 ? 6.263 -9.435 0.947 1.00 80.19 326 GLY A O 1
ATOM 2717 N N . PRO A 1 327 ? 8.449 -9.961 0.791 1.00 87.19 327 PRO A N 1
ATOM 2718 C CA . PRO A 1 327 ? 8.546 -9.769 -0.660 1.00 87.19 327 PRO A CA 1
ATOM 2719 C C . PRO A 1 327 ? 7.582 -10.652 -1.466 1.00 87.19 327 PRO A C 1
ATOM 2721 O O . PRO A 1 327 ? 7.080 -10.228 -2.504 1.00 87.19 327 PRO A O 1
ATOM 2724 N N . PHE A 1 328 ? 7.247 -11.840 -0.962 1.00 87.19 328 PHE A N 1
ATOM 2725 C CA . PHE A 1 328 ? 6.252 -12.745 -1.553 1.00 87.19 328 PHE A CA 1
ATOM 2726 C C . PHE A 1 328 ? 4.833 -12.156 -1.618 1.00 87.19 328 PHE A C 1
ATOM 2728 O O . PHE A 1 328 ? 3.997 -12.620 -2.387 1.00 87.19 328 PHE A O 1
ATOM 2735 N N . GLU A 1 329 ? 4.537 -11.118 -0.834 1.00 89.38 329 GLU A N 1
ATOM 2736 C CA . GLU A 1 329 ? 3.230 -10.459 -0.850 1.00 89.38 329 GLU A CA 1
ATOM 2737 C C . GLU A 1 329 ? 3.163 -9.291 -1.836 1.00 89.38 329 GLU A C 1
ATOM 2739 O O . GLU A 1 329 ? 2.080 -8.731 -2.031 1.00 89.38 329 GLU A O 1
ATOM 2744 N N . TYR A 1 330 ? 4.279 -8.878 -2.445 1.00 93.12 330 TYR A N 1
ATOM 2745 C CA . TYR A 1 330 ? 4.333 -7.616 -3.184 1.00 93.12 330 TYR A CA 1
ATOM 2746 C C . TYR A 1 330 ? 3.418 -7.625 -4.408 1.00 93.12 330 TYR A C 1
ATOM 2748 O O . TYR A 1 330 ? 2.582 -6.732 -4.534 1.00 93.12 330 TYR A O 1
ATOM 2756 N N . SER A 1 331 ? 3.480 -8.652 -5.257 1.00 93.25 331 SER A N 1
ATOM 2757 C CA . SER A 1 331 ? 2.596 -8.775 -6.429 1.00 93.25 331 SER A CA 1
ATOM 2758 C C . SER A 1 331 ? 1.148 -9.075 -6.030 1.00 93.25 331 SER A C 1
ATOM 2760 O O . SER A 1 331 ? 0.213 -8.518 -6.597 1.00 93.25 331 SER A O 1
ATOM 2762 N N . GLY A 1 332 ? 0.958 -9.905 -5.000 1.00 89.19 332 GLY A N 1
ATOM 2763 C CA . GLY A 1 332 ? -0.346 -10.434 -4.597 1.00 89.19 332 GLY A CA 1
ATOM 2764 C C . GLY A 1 332 ? -0.728 -11.741 -5.284 1.00 89.19 332 GLY A C 1
ATOM 2765 O O . GLY A 1 332 ? -1.743 -12.322 -4.901 1.00 89.19 332 GLY A O 1
ATOM 2766 N N . LYS A 1 333 ? 0.097 -12.215 -6.224 1.00 90.75 333 LYS A N 1
ATOM 2767 C CA . LYS A 1 333 ? -0.026 -13.523 -6.867 1.00 90.75 333 LYS A CA 1
ATOM 2768 C C . LYS A 1 333 ? 0.211 -14.635 -5.856 1.00 90.75 333 LYS A C 1
ATOM 2770 O O . LYS A 1 333 ? 1.098 -14.516 -5.018 1.00 90.75 333 LYS A O 1
ATOM 2775 N N . LEU A 1 334 ? -0.538 -15.733 -5.941 1.00 87.44 334 LEU A N 1
ATOM 2776 C CA . LEU A 1 334 ? -0.215 -16.955 -5.198 1.00 87.44 334 LEU A CA 1
ATOM 2777 C C . LEU A 1 334 ? 1.154 -17.503 -5.633 1.00 87.44 334 LEU A C 1
ATOM 2779 O O . LEU A 1 334 ? 1.337 -17.861 -6.798 1.00 87.44 334 LEU A O 1
ATOM 2783 N N . ILE A 1 335 ? 2.096 -17.584 -4.695 1.00 84.44 335 ILE A N 1
ATOM 2784 C CA . ILE A 1 335 ? 3.438 -18.113 -4.955 1.00 84.44 335 ILE A CA 1
ATOM 2785 C C . ILE A 1 335 ? 3.554 -19.598 -4.583 1.00 84.44 335 ILE A C 1
ATOM 2787 O O . ILE A 1 335 ? 2.838 -20.100 -3.716 1.00 84.44 335 ILE A O 1
ATOM 2791 N N . GLN A 1 336 ? 4.468 -20.306 -5.249 1.00 83.31 336 GLN A N 1
ATOM 2792 C CA . GLN A 1 336 ? 4.830 -21.691 -4.925 1.00 83.31 336 GLN A CA 1
ATOM 2793 C C . GLN A 1 336 ? 5.947 -21.730 -3.861 1.00 83.31 336 GLN A C 1
ATOM 2795 O O . GLN A 1 336 ? 6.663 -20.738 -3.719 1.00 83.31 336 GLN A O 1
ATOM 2800 N N . PRO A 1 337 ? 6.133 -22.836 -3.115 1.00 78.00 337 PRO A N 1
ATOM 2801 C CA . PRO A 1 337 ? 7.137 -22.926 -2.043 1.00 78.00 337 PRO A CA 1
ATOM 2802 C C . PRO A 1 337 ? 8.577 -22.599 -2.477 1.00 78.00 337 PRO A C 1
ATOM 2804 O O . PRO A 1 337 ? 9.342 -22.004 -1.725 1.00 78.00 337 PRO A O 1
ATOM 2807 N N . GLU A 1 338 ? 8.940 -22.959 -3.703 1.00 84.12 338 GLU A N 1
ATOM 2808 C CA . GLU A 1 338 ? 10.245 -22.740 -4.335 1.00 84.12 338 GLU A CA 1
ATOM 2809 C C . GLU A 1 338 ? 10.427 -21.338 -4.942 1.00 84.12 338 GLU A C 1
ATOM 2811 O O . GLU A 1 338 ? 11.461 -21.042 -5.548 1.00 84.12 338 GLU A O 1
ATOM 2816 N N . TRP A 1 339 ? 9.432 -20.465 -4.791 1.00 87.44 339 TRP A N 1
ATOM 2817 C CA . TRP A 1 339 ? 9.462 -19.125 -5.350 1.00 87.44 339 TRP A CA 1
ATOM 2818 C C . TRP A 1 339 ? 10.594 -18.274 -4.764 1.00 87.44 339 TRP A C 1
ATOM 2820 O O . TRP A 1 339 ? 10.834 -18.252 -3.555 1.00 87.44 339 TRP A O 1
ATOM 2830 N N . LYS A 1 340 ? 11.262 -17.515 -5.637 1.00 85.31 340 LYS A N 1
ATOM 2831 C CA . LYS A 1 340 ? 12.248 -16.499 -5.264 1.00 85.31 340 LYS A CA 1
ATOM 2832 C C . LYS A 1 340 ? 12.055 -15.248 -6.113 1.00 85.31 340 LYS A C 1
ATOM 2834 O O . LYS A 1 340 ? 11.802 -15.373 -7.314 1.00 85.31 340 LYS A O 1
ATOM 2839 N N . PRO A 1 341 ? 12.224 -14.050 -5.534 1.00 87.69 341 PRO A N 1
ATOM 2840 C CA . PRO A 1 341 ? 12.164 -12.828 -6.312 1.00 87.69 341 PRO A CA 1
ATOM 2841 C C . PRO A 1 341 ? 13.361 -12.755 -7.263 1.00 87.69 341 PRO A C 1
ATOM 2843 O O . PRO A 1 341 ? 14.498 -13.025 -6.873 1.00 87.69 341 PRO A O 1
ATOM 2846 N N . ASN A 1 342 ? 13.117 -12.347 -8.509 1.00 89.44 342 ASN A N 1
ATOM 2847 C CA . ASN A 1 342 ? 14.190 -12.025 -9.447 1.00 89.44 342 ASN A CA 1
ATOM 2848 C C . ASN A 1 342 ? 14.728 -10.620 -9.144 1.00 89.44 342 ASN A C 1
ATOM 2850 O O . ASN A 1 342 ? 14.400 -9.653 -9.831 1.00 89.44 342 ASN A O 1
ATOM 2854 N N . PHE A 1 343 ? 15.485 -10.511 -8.055 1.00 94.06 343 PHE A N 1
ATOM 2855 C CA . PHE A 1 343 ? 16.021 -9.257 -7.544 1.00 94.06 343 PHE A CA 1
ATOM 2856 C C . PHE A 1 343 ? 17.449 -9.456 -7.047 1.00 94.06 343 PHE A C 1
ATOM 2858 O O . PHE A 1 343 ? 17.742 -10.406 -6.321 1.00 94.06 343 PHE A O 1
ATOM 2865 N N . GLN A 1 344 ? 18.336 -8.552 -7.445 1.00 93.38 344 GLN A N 1
ATOM 2866 C CA . GLN A 1 344 ? 19.750 -8.574 -7.105 1.00 93.38 344 GLN A CA 1
ATOM 2867 C C . GLN A 1 344 ? 20.142 -7.230 -6.505 1.00 93.38 344 GLN A C 1
ATOM 2869 O O . GLN A 1 344 ? 20.162 -6.200 -7.189 1.00 93.38 344 GLN A O 1
ATOM 2874 N N . VAL A 1 345 ? 20.490 -7.250 -5.219 1.00 91.44 345 VAL A N 1
ATOM 2875 C CA . VAL A 1 345 ? 20.981 -6.057 -4.538 1.00 91.44 345 VAL A CA 1
ATOM 2876 C C . VAL A 1 345 ? 22.363 -5.695 -5.057 1.00 91.44 345 VAL A C 1
ATOM 2878 O O . VAL A 1 345 ? 23.311 -6.472 -4.965 1.00 91.44 345 VAL A O 1
ATOM 2881 N N . LYS A 1 346 ? 22.465 -4.471 -5.568 1.00 88.12 346 LYS A N 1
ATOM 2882 C CA . LYS A 1 346 ? 23.730 -3.762 -5.791 1.00 88.12 346 LYS A CA 1
ATOM 2883 C C . LYS A 1 346 ? 24.066 -2.930 -4.552 1.00 88.12 346 LYS A C 1
ATOM 2885 O O . LYS A 1 346 ? 23.159 -2.308 -4.000 1.00 88.12 346 LYS A O 1
ATOM 2890 N N . ILE A 1 347 ? 25.323 -2.968 -4.115 1.00 75.38 347 ILE A N 1
ATOM 2891 C CA . ILE A 1 347 ? 25.832 -2.272 -2.919 1.00 75.38 347 ILE A CA 1
ATOM 2892 C C . ILE A 1 347 ? 26.717 -1.110 -3.344 1.00 75.38 347 ILE A C 1
ATOM 2894 O O . ILE A 1 347 ? 27.486 -1.309 -4.314 1.00 75.38 347 ILE A O 1
#

pLDDT: mean 79.86, std 17.19, range [27.17, 98.44]

InterPro domains:
  IPR001199 Cytochrome b5-like heme/steroid binding domain [PF00173] (35-98)
  IPR001199 Cytochrome b5-like heme/steroid binding domain [PS50255] (24-99)
  IPR001199 Cytochrome b5-like heme/steroid binding domain [SM01117] (27-99)
  IPR014988 Uncharacterised protein family, YqcI/YcgG [PF08892] (135-318)
  IPR014988 Uncharacterised protein family, YqcI/YcgG [PTHR40045] (121-318)
  IPR036400 Cytochrome b5-like heme/steroid binding domain superfamily [G3DSA:3.10.120.10] (23-109)
  IPR036400 Cytochrome b5-like heme/steroid binding domain superfamily [SSF55856] (25-99)

Foldseek 3Di:
DVVVVVVVVVVVVVVCVLVPQQAADEDALVRFLVCLQQLWEAAPQWIWRCNPPPDDLLGCLLSSLCGSYHCNLVCCLQDVDPCCCVPPTNSPTTNHGYDDDPPPPDPPQDDDDDDDDDDDDDPCDPVQVVQVVLVLCLCSPSLQQQPLSSSCVVVVQEEEDEEEEQLDLVRLLVVLVVVVVSVVVNVVCVVNSNLRHKYKYFYPDDADDDLVVLQLSVLSSLQSNLVSQVVVVADAAPQADPDQVDLRHFRDHNNFGWDKAWAHCNALQSSRNGRTTMIMTIGLVSLVVCVVRVNNVSSVVSSQVSSCVRNVHGQPQQDPRPSGHGPSPRSSDDDDPPDDRPHDRDD

Sequence (347 aa):
MTSLIFLLISLIKRLLSQISFRSTRIFTIDEVMKRKNDRWVIIDDDVYCLLSMKTHSGGLDIIEKLSGRDLTQLFYEIHLKPDFVKEHLNRKYRIGKIRLNPNNKKPSFYLKNHLIQRNLNFSISNEDCQMKEEFKQHVFSTNFPCLNAKIALKRNAFDFDVYDTFCSEETTKLLWQNLMKFINKQSFLWENNHIFTTYVACFRTPENLSEDIFEILLWKQLQQLHEEDVRNGMKWSKNYSNDPSNTDFAFSIGERGFFLVGLHPQSSRNGRRFSKIAIAFNSQDQFTNLRRLNLLTEIKQVVRQNDLLYNGSINPNVIENENGPGPFEYSGKLIQPEWKPNFQVKI